Protein AF-A0A9N9F1W6-F1 (afdb_monomer)

Mean predicted aligned error: 9.29 Å

Nearest PDB structures (foldseek):
  4f4u-assembly1_A  TM=9.032E-01  e=6.416E-27  Homo sapiens
  2h4j-assembly1_A  TM=7.969E-01  e=5.046E-14  Thermotoga maritima
  2h4f-assembly1_A  TM=8.082E-01  e=1.859E-13  Thermotoga maritima
  2h2f-assembly1_A  TM=8.146E-01  e=2.652E-13  Thermotoga maritima
  8ak5-assembly2_B  TM=6.741E-01  e=8.399E-10  Homo sapiens

Foldseek 3Di:
DPWPWDPLVVLVVLVVVWQEEEEEAFLLQQDDDPPDPDPDDPQLVSSAQGAWFDFDDDPPDDFGATADDPDDPDDDPDPPDRQDPLNDGPQVLLDPVNCVVAVLVSLLVLLLVLVVLLVDARFLLLLLQLLLQVVQVVVCVVDDPPDRGHYYAYEYSGQSCNNVSHDRYQNQFHHSQWKAFPPPRDIDGHSDVRSFPQSPPSSVDSDRDRDDQQRADADPPPRGHIDGSGRGGVHGGDPVSVVSVCVSLLRAQEYEYAAYLLRIPPSVCSQVSSCVNPVNRAYEYHYQDPRDPPDPVSPPGHPTYIHRRSSPRSCSSSVNVVSSVD

Sequence (326 aa):
MAAAISDKNAFQRALRSARHIVVLAGAGLSAALPDSHQLYPLPSPFLYLTFFVMAHFSNASPKLYVSSPPYYSRRVGGAGEGGLWRTHDAMSLATPRAFRANPSRVWQFYHYRRELVLTREPNRAHKALVAFEQKILSQANSQSSDTPAQTFALITQNIDGLSAGVQNLIEMHGMLFKNRCTICGDVRENRDSPIVPALAGTENEEAEREIALEDLPKCGECGGLLRPHVVWFEESLETSVLARIQQELLRCDLLMIVGTSGLVYPAAGFRHAVKMRNPQTVVANFNIVPMERVDESLETGIDFEFIGPCGQTLPEALDVEEEVNR

pLDDT: mean 79.31, std 23.18, range [22.31, 98.69]

Structure (mmCIF, N/CA/C/O backbone):
data_AF-A0A9N9F1W6-F1
#
_entry.id   AF-A0A9N9F1W6-F1
#
loop_
_atom_site.group_PDB
_atom_site.id
_atom_site.type_symbol
_atom_site.label_atom_id
_atom_site.label_alt_id
_atom_site.label_comp_id
_atom_site.label_asym_id
_atom_site.label_entity_id
_atom_site.label_seq_id
_atom_site.pdbx_PDB_ins_code
_atom_site.Cartn_x
_atom_site.Cartn_y
_atom_site.Cartn_z
_atom_site.occupancy
_atom_site.B_iso_or_equiv
_atom_site.auth_seq_id
_atom_site.auth_comp_id
_atom_site.auth_asym_id
_atom_site.auth_atom_id
_atom_site.pdbx_PDB_model_num
ATOM 1 N N . MET A 1 1 ? 15.217 1.850 23.420 1.00 36.47 1 MET A N 1
ATOM 2 C CA . MET A 1 1 ? 14.238 2.634 24.204 1.00 36.47 1 MET A CA 1
ATOM 3 C C . MET A 1 1 ? 13.003 1.770 24.366 1.00 36.47 1 MET A C 1
ATOM 5 O O . MET A 1 1 ? 12.597 1.183 23.373 1.00 36.47 1 MET A O 1
ATOM 9 N N . ALA A 1 2 ? 12.462 1.631 25.578 1.00 39.81 2 ALA A N 1
ATOM 10 C CA . ALA A 1 2 ? 11.160 0.988 25.762 1.00 39.81 2 ALA A CA 1
ATOM 11 C C . ALA A 1 2 ? 10.095 1.806 25.013 1.00 39.81 2 ALA A C 1
ATOM 13 O O . ALA A 1 2 ? 10.154 3.037 25.043 1.00 39.81 2 ALA A O 1
ATOM 14 N N . ALA A 1 3 ? 9.187 1.135 24.304 1.00 48.44 3 ALA A N 1
ATOM 15 C CA . ALA A 1 3 ? 8.114 1.786 23.564 1.00 48.44 3 ALA A CA 1
ATOM 16 C C . ALA A 1 3 ? 7.265 2.638 24.520 1.00 48.44 3 ALA A C 1
ATOM 18 O O . ALA A 1 3 ? 6.801 2.142 25.547 1.00 48.44 3 ALA A O 1
ATOM 19 N N . ALA A 1 4 ? 7.076 3.922 24.211 1.00 57.38 4 ALA A N 1
ATOM 20 C CA . ALA A 1 4 ? 6.109 4.735 24.936 1.00 57.38 4 ALA A CA 1
ATOM 21 C C . ALA A 1 4 ? 4.726 4.377 24.387 1.00 57.38 4 ALA A C 1
ATOM 23 O O . ALA A 1 4 ? 4.368 4.748 23.269 1.00 57.38 4 ALA A O 1
ATOM 24 N N . ILE A 1 5 ? 3.987 3.584 25.154 1.00 61.84 5 ILE A N 1
ATOM 25 C CA . ILE A 1 5 ? 2.650 3.119 24.807 1.00 61.84 5 ILE A CA 1
ATOM 26 C C . ILE A 1 5 ? 1.653 4.009 25.551 1.00 61.84 5 ILE A C 1
ATOM 28 O O . ILE A 1 5 ? 1.693 4.096 26.778 1.00 61.84 5 ILE A O 1
ATOM 32 N N . SER A 1 6 ? 0.762 4.681 24.815 1.00 76.81 6 SER A N 1
ATOM 33 C CA . SER A 1 6 ? -0.451 5.272 25.402 1.00 76.81 6 SER A CA 1
ATOM 34 C C . SER A 1 6 ? -1.235 4.225 26.205 1.00 76.81 6 SER A C 1
ATOM 36 O O . SER A 1 6 ? -1.040 3.034 25.995 1.00 76.81 6 SER A O 1
ATOM 38 N N . ASP A 1 7 ? -2.136 4.628 27.112 1.00 88.75 7 ASP A N 1
ATOM 39 C CA . ASP A 1 7 ? -2.902 3.683 27.949 1.00 88.75 7 ASP A CA 1
ATOM 40 C C . ASP A 1 7 ? -3.577 2.583 27.099 1.00 88.75 7 ASP A C 1
ATOM 42 O O . ASP A 1 7 ? -4.635 2.785 26.492 1.00 88.75 7 ASP A O 1
ATOM 46 N N . LYS A 1 8 ? -2.956 1.393 27.083 1.00 89.75 8 LYS A N 1
ATOM 47 C CA . LYS A 1 8 ? -3.403 0.219 26.325 1.00 89.75 8 LYS A CA 1
ATOM 48 C C . LYS A 1 8 ? -4.826 -0.166 26.708 1.00 89.75 8 LYS A C 1
ATOM 50 O O . LYS A 1 8 ? -5.624 -0.506 25.838 1.00 89.75 8 LYS A O 1
ATOM 55 N N . ASN A 1 9 ? -5.176 -0.079 27.990 1.00 92.38 9 ASN A N 1
ATOM 56 C CA . ASN A 1 9 ? -6.507 -0.449 28.458 1.00 92.38 9 ASN A CA 1
ATOM 57 C C . ASN A 1 9 ? -7.560 0.538 27.946 1.00 92.38 9 ASN A C 1
ATOM 59 O O . ASN A 1 9 ? -8.660 0.124 27.572 1.00 92.38 9 ASN A O 1
ATOM 63 N N . ALA A 1 10 ? -7.240 1.835 27.908 1.00 95.06 10 ALA A N 1
ATOM 64 C CA . ALA A 1 10 ? -8.105 2.843 27.300 1.00 95.06 10 ALA A CA 1
ATOM 65 C C . ALA A 1 10 ? -8.261 2.632 25.790 1.00 95.06 10 ALA A C 1
ATOM 67 O O . ALA A 1 10 ? -9.393 2.632 25.302 1.00 95.06 10 ALA A O 1
ATOM 68 N N . PHE A 1 11 ? -7.168 2.361 25.073 1.00 95.94 11 PHE A N 1
ATOM 69 C CA . PHE A 1 11 ? -7.225 2.061 23.644 1.00 95.94 11 PHE A CA 1
ATOM 70 C C . PHE A 1 11 ? -8.073 0.819 23.353 1.00 95.94 11 PHE A C 1
ATOM 72 O O . PHE A 1 11 ? -8.961 0.862 22.509 1.00 95.94 11 PHE A O 1
ATOM 79 N N . GLN A 1 12 ? -7.898 -0.267 24.107 1.00 94.81 12 GLN A N 1
ATOM 80 C CA . GLN A 1 12 ? -8.706 -1.476 23.945 1.00 94.81 12 GLN A CA 1
ATOM 81 C C . GLN A 1 12 ? -10.201 -1.246 24.226 1.00 94.81 12 GLN A C 1
ATOM 83 O O . GLN A 1 12 ? -11.052 -1.871 23.593 1.00 94.81 12 GLN A O 1
ATOM 88 N N . ARG A 1 13 ? -10.557 -0.351 25.162 1.00 95.06 13 ARG A N 1
ATOM 89 C CA . ARG A 1 13 ? -11.960 0.056 25.371 1.00 95.06 13 ARG A CA 1
ATOM 90 C C . ARG A 1 13 ? -12.513 0.814 24.164 1.00 95.06 13 ARG A C 1
ATOM 92 O O . ARG A 1 13 ? -13.650 0.550 23.772 1.00 95.06 13 ARG A O 1
ATOM 99 N N . ALA A 1 14 ? -11.720 1.701 23.565 1.00 95.56 14 ALA A N 1
ATOM 100 C CA . ALA A 1 14 ? -12.094 2.391 22.332 1.00 95.56 14 ALA A CA 1
ATOM 101 C C . ALA A 1 14 ? -12.258 1.398 21.169 1.00 95.56 14 ALA A C 1
ATOM 103 O O . ALA A 1 14 ? -13.274 1.425 20.478 1.00 95.56 14 ALA A O 1
ATOM 104 N N . LEU A 1 15 ? -11.323 0.455 21.027 1.00 94.81 15 LEU A N 1
ATOM 105 C CA . LEU A 1 15 ? -11.334 -0.588 20.001 1.00 94.81 15 LEU A CA 1
ATOM 106 C C . LEU A 1 15 ? -12.583 -1.475 20.078 1.00 94.81 15 LEU A C 1
ATOM 108 O O . LEU A 1 15 ? -13.216 -1.731 19.060 1.00 94.81 15 LEU A O 1
ATOM 112 N N . ARG A 1 16 ? -12.991 -1.890 21.285 1.00 92.12 16 ARG A N 1
ATOM 113 C CA . ARG A 1 16 ? -14.232 -2.660 21.505 1.00 92.12 16 ARG A CA 1
ATOM 114 C C . ARG A 1 16 ? -15.511 -1.855 21.253 1.00 92.12 16 ARG A C 1
ATOM 116 O O . ARG A 1 16 ? -16.551 -2.446 20.993 1.00 92.12 16 ARG A O 1
ATOM 123 N N . SER A 1 17 ? -15.449 -0.530 21.368 1.00 93.00 17 SER A N 1
ATOM 124 C CA . SER A 1 17 ? -16.611 0.351 21.169 1.00 93.00 17 SER A CA 1
ATOM 125 C C . SER A 1 17 ? -16.799 0.774 19.708 1.00 93.00 17 SER A C 1
ATOM 127 O O . SER A 1 17 ? -17.906 1.134 19.315 1.00 93.00 17 SER A O 1
ATOM 129 N N . ALA A 1 18 ? -15.734 0.756 18.903 1.00 94.94 18 ALA A N 1
ATOM 130 C CA . ALA A 1 18 ? -15.775 1.147 17.498 1.00 94.94 18 ALA A CA 1
ATOM 131 C C . ALA A 1 18 ? -16.594 0.146 16.669 1.00 94.94 18 ALA A C 1
ATOM 133 O O . ALA A 1 18 ? -16.395 -1.057 16.801 1.00 94.94 18 ALA A O 1
ATOM 134 N N . ARG A 1 19 ? -17.496 0.603 15.789 1.00 94.19 19 ARG A N 1
ATOM 135 C CA . ARG A 1 19 ? -18.242 -0.301 14.889 1.00 94.19 19 ARG A CA 1
ATOM 136 C C . ARG A 1 19 ? -17.530 -0.498 13.560 1.00 94.19 19 ARG A C 1
ATOM 138 O O . ARG A 1 19 ? -17.607 -1.577 12.977 1.00 94.19 19 ARG A O 1
ATOM 145 N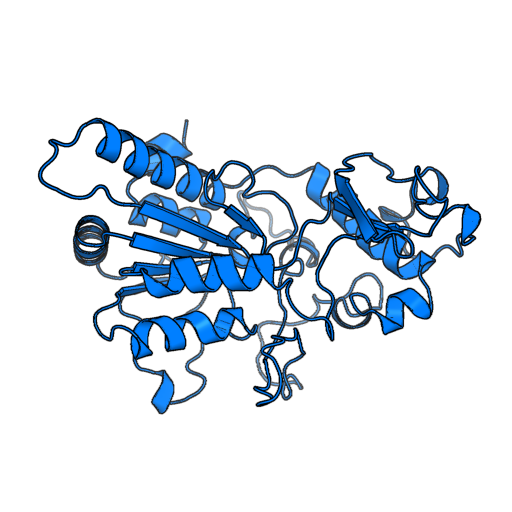 N . HIS A 1 20 ? -16.819 0.521 13.090 1.00 97.00 20 HIS A N 1
ATOM 146 C CA . HIS A 1 20 ? -15.976 0.411 11.908 1.00 97.00 20 HIS A CA 1
ATOM 147 C C . HIS A 1 20 ? -14.567 0.935 12.174 1.00 97.00 20 HIS A C 1
ATOM 149 O O . HIS A 1 20 ? -14.375 2.107 12.519 1.00 97.00 20 HIS A O 1
ATOM 155 N N . ILE A 1 21 ? -13.591 0.048 11.995 1.00 98.19 21 ILE A N 1
ATOM 156 C CA . ILE A 1 21 ? -12.172 0.307 12.208 1.00 98.19 21 ILE A CA 1
ATOM 157 C C . ILE A 1 21 ? -11.488 0.408 10.846 1.00 98.19 21 ILE A C 1
ATOM 159 O O . ILE A 1 21 ? -11.562 -0.516 10.037 1.00 98.19 21 ILE A O 1
ATOM 163 N N . VAL A 1 22 ? -10.790 1.516 10.613 1.00 98.50 22 VAL A N 1
ATOM 164 C CA . VAL A 1 22 ? -9.977 1.728 9.413 1.00 98.50 22 VAL A CA 1
ATOM 165 C C . VAL A 1 22 ? -8.515 1.791 9.813 1.00 98.50 22 VAL A C 1
ATOM 167 O O . VAL A 1 22 ? -8.142 2.535 10.717 1.00 98.50 22 VAL A O 1
ATOM 170 N N . VAL A 1 23 ? -7.667 1.053 9.108 1.00 98.38 23 VAL A N 1
ATOM 171 C CA . VAL A 1 23 ? -6.214 1.152 9.228 1.00 98.38 23 VAL A CA 1
ATOM 172 C C . VAL A 1 23 ? -5.673 1.843 7.986 1.00 98.38 23 VAL A C 1
ATOM 174 O O . VAL A 1 23 ? -5.883 1.371 6.875 1.00 98.38 23 VAL A O 1
ATOM 177 N N . LEU A 1 24 ? -4.958 2.950 8.165 1.00 96.50 24 LEU A N 1
ATOM 178 C CA . LEU A 1 24 ? -4.129 3.571 7.141 1.00 96.50 24 LEU A CA 1
ATOM 179 C C . LEU A 1 24 ? -2.674 3.152 7.363 1.00 96.50 24 LEU A C 1
ATOM 181 O O . LEU A 1 24 ? -2.043 3.605 8.318 1.00 96.50 24 LEU A O 1
ATOM 185 N N . ALA A 1 25 ? -2.131 2.334 6.468 1.00 93.75 25 ALA A N 1
ATOM 186 C CA . ALA A 1 25 ? -0.754 1.857 6.547 1.00 93.75 25 ALA A CA 1
ATOM 187 C C . ALA A 1 25 ? 0.178 2.548 5.542 1.00 93.75 25 ALA A C 1
ATOM 189 O O . ALA A 1 25 ? -0.232 2.902 4.432 1.00 93.75 25 ALA A O 1
ATOM 190 N N . GLY A 1 26 ? 1.438 2.727 5.943 1.00 88.06 26 GLY A N 1
ATOM 191 C CA . GLY A 1 26 ? 2.529 3.201 5.092 1.00 88.06 26 GLY A CA 1
ATOM 192 C C . GLY A 1 26 ? 3.808 2.371 5.230 1.00 88.06 26 GLY A C 1
ATOM 193 O O . GLY A 1 26 ? 3.805 1.256 5.756 1.00 88.06 26 GLY A O 1
ATOM 194 N N . ALA A 1 27 ? 4.921 2.945 4.770 1.00 80.56 27 ALA A N 1
ATOM 195 C CA . ALA A 1 27 ? 6.242 2.314 4.701 1.00 80.56 27 ALA A CA 1
ATOM 196 C C . ALA A 1 27 ? 6.694 1.591 5.971 1.00 80.56 27 ALA A C 1
ATOM 198 O O . ALA A 1 27 ? 7.241 0.493 5.917 1.00 80.56 27 ALA A O 1
ATOM 199 N N . GLY A 1 28 ? 6.463 2.218 7.120 1.00 84.44 28 GLY A N 1
ATOM 200 C CA . GLY A 1 28 ? 6.854 1.721 8.429 1.00 84.44 28 GLY A CA 1
ATOM 201 C C . GLY A 1 28 ? 6.121 0.447 8.845 1.00 84.44 28 GLY A C 1
ATOM 202 O O . GLY A 1 28 ? 6.629 -0.255 9.713 1.00 84.44 28 GLY A O 1
ATOM 203 N N . LEU A 1 29 ? 4.989 0.097 8.211 1.00 88.94 29 LEU A N 1
ATOM 204 C CA . LEU A 1 29 ? 4.379 -1.227 8.378 1.00 88.94 29 LEU A CA 1
ATOM 205 C C . LEU A 1 29 ? 5.311 -2.323 7.839 1.00 88.94 29 LEU A C 1
ATOM 207 O O . LEU A 1 29 ? 5.469 -3.367 8.471 1.00 88.94 29 LEU A O 1
ATOM 211 N N . SER A 1 30 ? 5.960 -2.065 6.700 1.00 85.00 30 SER A N 1
ATOM 212 C CA . SER A 1 30 ? 6.884 -2.991 6.033 1.00 85.00 30 SER A CA 1
ATOM 213 C C . SER A 1 30 ? 8.324 -2.895 6.534 1.00 85.00 30 SER A C 1
ATOM 215 O O . SER A 1 30 ? 9.147 -3.741 6.184 1.00 85.00 30 SER A O 1
ATOM 217 N N . ALA A 1 31 ? 8.640 -1.925 7.394 1.00 75.44 31 ALA A N 1
ATOM 218 C CA . ALA A 1 31 ? 9.944 -1.847 8.037 1.00 75.44 31 ALA A CA 1
ATOM 219 C C . ALA A 1 31 ? 10.128 -3.022 9.015 1.00 75.44 31 ALA A C 1
ATOM 221 O O . ALA A 1 31 ? 9.337 -3.222 9.938 1.00 75.44 31 ALA A O 1
ATOM 222 N N . ALA A 1 32 ? 11.175 -3.822 8.807 1.00 57.88 32 ALA A N 1
ATOM 223 C CA . ALA A 1 32 ? 11.552 -4.875 9.741 1.00 57.88 32 ALA A CA 1
ATOM 224 C C . ALA A 1 32 ? 12.253 -4.287 10.974 1.00 57.88 32 ALA A C 1
ATOM 226 O O . ALA A 1 32 ? 12.986 -3.300 10.886 1.00 57.88 32 ALA A O 1
ATOM 227 N N . LEU A 1 33 ? 12.061 -4.940 12.119 1.00 47.41 33 LEU A N 1
ATOM 228 C CA . LEU A 1 33 ? 12.968 -4.805 13.251 1.00 47.41 33 LEU A CA 1
ATOM 229 C C . LEU A 1 33 ? 14.309 -5.468 12.908 1.00 47.41 33 LEU A C 1
ATOM 231 O O . LEU A 1 33 ? 14.299 -6.553 12.324 1.00 47.41 33 LEU A O 1
ATOM 235 N N . PRO A 1 34 ? 15.457 -4.867 13.261 1.00 40.25 34 PRO A N 1
ATOM 236 C CA . PRO A 1 34 ? 16.732 -5.567 13.222 1.00 40.25 34 PRO A CA 1
ATOM 237 C C . PRO A 1 34 ? 16.768 -6.617 14.343 1.00 40.25 34 PRO A C 1
ATOM 239 O O . PRO A 1 34 ? 17.250 -6.355 15.442 1.00 40.25 34 PRO A O 1
ATOM 242 N N . ASP A 1 35 ? 16.241 -7.811 14.083 1.00 32.41 35 ASP A N 1
ATOM 243 C CA . ASP A 1 35 ? 16.414 -8.963 14.969 1.00 32.41 35 ASP A CA 1
ATOM 244 C C . ASP A 1 35 ? 17.787 -9.603 14.705 1.00 32.41 35 ASP A C 1
ATOM 246 O O . ASP A 1 35 ? 17.936 -10.469 13.846 1.00 32.41 35 ASP A O 1
ATOM 250 N N . SER A 1 36 ? 18.816 -9.106 15.399 1.00 29.31 36 SER A N 1
ATOM 251 C CA . SER A 1 36 ? 20.073 -9.776 15.800 1.00 29.31 36 SER A CA 1
ATOM 252 C C . SER A 1 36 ? 21.168 -8.734 16.058 1.00 29.31 36 SER A C 1
ATOM 254 O O . SER A 1 36 ? 21.181 -7.652 15.480 1.00 29.31 36 SER A O 1
ATOM 256 N N . HIS A 1 37 ? 22.096 -9.051 16.960 1.00 27.05 37 HIS A N 1
ATOM 257 C CA . HIS A 1 37 ? 23.217 -8.224 17.427 1.00 27.05 37 HIS A CA 1
ATOM 258 C C . HIS A 1 37 ? 24.287 -7.874 16.361 1.00 27.05 37 HIS A C 1
ATOM 260 O O . HIS A 1 37 ? 25.481 -7.845 16.652 1.00 27.05 37 HIS A O 1
ATOM 266 N N . GLN A 1 38 ? 23.895 -7.555 15.131 1.00 22.86 38 GLN A N 1
ATOM 267 C CA . GLN A 1 38 ? 24.769 -6.964 14.127 1.00 22.86 38 GLN A CA 1
ATOM 268 C C . GLN A 1 38 ? 24.126 -5.682 13.600 1.00 22.86 38 GLN A C 1
ATOM 270 O O . GLN A 1 38 ? 23.077 -5.706 12.963 1.00 22.86 38 GLN A O 1
ATOM 275 N N . LEU A 1 39 ? 24.780 -4.548 13.872 1.00 23.73 39 LEU A N 1
ATOM 276 C CA . LEU A 1 39 ? 24.538 -3.272 13.201 1.00 23.73 39 LEU A CA 1
ATOM 277 C C . LEU A 1 39 ? 24.905 -3.422 11.717 1.00 23.73 39 LEU A C 1
ATOM 279 O O . LEU A 1 39 ? 25.964 -2.984 11.280 1.00 23.73 39 LEU A O 1
ATOM 283 N N . TYR A 1 40 ? 24.036 -4.061 10.944 1.00 22.31 40 TYR A N 1
ATOM 284 C CA . TYR A 1 40 ? 23.974 -3.848 9.510 1.00 22.31 40 TYR A CA 1
ATOM 285 C C . TYR A 1 40 ? 22.907 -2.781 9.281 1.00 22.31 40 TYR A C 1
ATOM 287 O O . TYR A 1 40 ? 21.760 -2.991 9.688 1.00 22.31 40 TYR A O 1
ATOM 295 N N . PRO A 1 41 ? 23.233 -1.627 8.668 1.00 25.50 41 PRO A N 1
ATOM 296 C CA . PRO A 1 41 ? 22.184 -0.769 8.154 1.00 25.50 41 PRO A CA 1
ATOM 297 C C . PRO A 1 41 ? 21.400 -1.637 7.172 1.00 25.50 41 PRO A C 1
ATOM 299 O O . PRO A 1 41 ? 21.963 -2.126 6.191 1.00 25.50 41 PRO A O 1
ATOM 302 N N . LEU A 1 42 ? 20.122 -1.898 7.462 1.00 28.98 42 LEU A N 1
ATOM 303 C CA . LEU A 1 42 ? 19.216 -2.410 6.439 1.00 28.98 42 LEU A CA 1
ATOM 304 C C . LEU A 1 42 ? 19.449 -1.533 5.208 1.00 28.98 42 LEU A C 1
ATOM 306 O O . LEU A 1 42 ? 19.446 -0.306 5.368 1.00 28.98 42 LEU A O 1
ATOM 310 N N . PRO A 1 43 ? 19.715 -2.099 4.016 1.00 31.59 43 PRO A N 1
ATOM 311 C CA . PRO A 1 43 ? 19.854 -1.269 2.847 1.00 31.59 43 PRO A CA 1
ATOM 312 C C . PRO A 1 43 ? 18.576 -0.446 2.756 1.00 31.59 43 PRO A C 1
ATOM 314 O O . PRO A 1 43 ? 17.457 -0.959 2.674 1.00 31.59 43 PRO A O 1
ATOM 317 N N . SER A 1 44 ? 18.809 0.856 2.816 1.00 36.69 44 SER A N 1
ATOM 318 C CA . SER A 1 44 ? 17.898 1.954 2.585 1.00 36.69 44 SER A CA 1
ATOM 319 C C . SER A 1 44 ? 16.627 1.653 1.761 1.00 36.69 44 SER A C 1
ATOM 321 O O . SER A 1 44 ? 15.553 2.020 2.230 1.00 36.69 44 SER A O 1
ATOM 323 N N . PRO A 1 45 ? 16.656 0.944 0.608 1.00 33.50 45 PRO A N 1
ATOM 324 C CA . PRO A 1 45 ? 15.503 0.646 -0.260 1.00 33.50 45 PRO A CA 1
ATOM 325 C C . PRO A 1 45 ? 14.173 0.211 0.383 1.00 33.50 45 PRO A C 1
ATOM 327 O O . PRO A 1 45 ? 13.131 0.426 -0.235 1.00 33.50 45 PRO A O 1
ATOM 330 N N . PHE A 1 46 ? 14.156 -0.372 1.586 1.00 35.94 46 PHE A N 1
ATOM 331 C CA . PHE A 1 46 ? 12.923 -0.891 2.200 1.00 35.94 46 PHE A CA 1
ATOM 332 C C . PHE A 1 46 ? 11.972 0.172 2.768 1.00 35.94 46 PHE A C 1
ATOM 334 O O . PHE A 1 46 ? 10.756 -0.006 2.730 1.00 35.94 46 PHE A O 1
ATOM 341 N N . LEU A 1 47 ? 12.500 1.300 3.250 1.00 34.66 47 LEU A N 1
ATOM 342 C CA . LEU A 1 47 ? 11.681 2.418 3.738 1.00 34.66 47 LEU A CA 1
ATOM 343 C C . LEU A 1 47 ? 11.018 3.201 2.593 1.00 34.66 47 LEU A C 1
ATOM 345 O O . LEU A 1 47 ? 10.057 3.923 2.822 1.00 34.66 47 LEU A O 1
ATOM 349 N N . TYR A 1 48 ? 11.488 3.054 1.352 1.00 48.25 48 TYR A N 1
ATOM 350 C CA . TYR A 1 48 ? 11.105 3.930 0.236 1.00 48.25 48 TYR A CA 1
ATOM 351 C C . TYR A 1 48 ? 10.096 3.313 -0.720 1.00 48.25 48 TYR A C 1
ATOM 353 O O . TYR A 1 48 ? 9.878 3.825 -1.820 1.00 48.25 48 TYR A O 1
ATOM 361 N N . LEU A 1 49 ? 9.419 2.242 -0.307 1.00 38.22 49 LEU A N 1
ATOM 362 C CA . LEU A 1 49 ? 8.383 1.659 -1.141 1.00 38.22 49 LEU A CA 1
ATOM 363 C C . LEU A 1 49 ? 7.137 2.573 -1.292 1.00 38.22 49 LEU A C 1
ATOM 365 O O . LEU A 1 49 ? 6.253 2.225 -2.074 1.00 38.22 49 LEU A O 1
ATOM 369 N N . THR A 1 50 ? 7.064 3.715 -0.579 1.00 40.78 50 THR A N 1
ATOM 370 C CA . THR A 1 50 ? 5.804 4.111 0.089 1.00 40.78 50 THR A CA 1
ATOM 371 C C . THR A 1 50 ? 5.618 5.583 0.537 1.00 40.78 50 THR A C 1
ATOM 373 O O . THR A 1 50 ? 4.691 5.851 1.298 1.00 40.78 50 THR A O 1
ATOM 376 N N . PHE A 1 51 ? 6.416 6.568 0.097 1.00 32.72 51 PHE A N 1
ATOM 377 C CA . PHE A 1 51 ? 6.350 7.959 0.624 1.00 32.72 51 PHE A CA 1
ATOM 378 C C . PHE A 1 51 ? 5.853 9.047 -0.368 1.00 32.72 51 PHE A C 1
ATOM 380 O O . PHE A 1 51 ? 6.713 9.735 -0.898 1.00 32.72 51 PHE A O 1
ATOM 387 N N . PHE A 1 52 ? 4.551 9.322 -0.611 1.00 38.25 52 PHE A N 1
ATOM 388 C CA . PHE A 1 52 ? 4.130 10.279 -1.691 1.00 38.25 52 PHE A CA 1
ATOM 389 C C . PHE A 1 52 ? 3.034 11.384 -1.412 1.00 38.25 52 PHE A C 1
ATOM 391 O O . PHE A 1 52 ? 1.910 11.108 -1.071 1.00 38.25 52 PHE A O 1
ATOM 398 N N . VAL A 1 53 ? 3.309 12.681 -1.620 1.00 39.09 53 VAL A N 1
ATOM 399 C CA . VAL A 1 53 ? 2.785 13.952 -1.000 1.00 39.09 53 VAL A CA 1
ATOM 400 C C . VAL A 1 53 ? 1.510 14.667 -1.562 1.00 39.09 53 VAL A C 1
ATOM 402 O O . VAL A 1 53 ? 0.958 14.267 -2.572 1.00 39.09 53 VAL A O 1
ATOM 405 N N . MET A 1 54 ? 0.997 15.670 -0.801 1.00 26.95 54 MET A N 1
ATOM 406 C CA . MET A 1 54 ? -0.023 16.759 -0.981 1.00 26.95 54 MET A CA 1
ATOM 407 C C . MET A 1 54 ? -0.955 16.799 -2.222 1.00 26.95 54 MET A C 1
ATOM 409 O O . MET A 1 54 ? -0.526 16.711 -3.360 1.00 26.95 54 MET A O 1
ATOM 413 N N . ALA A 1 55 ? -2.254 17.043 -2.008 1.00 27.53 55 ALA A N 1
ATOM 414 C CA . ALA A 1 55 ? -3.252 17.240 -3.066 1.00 27.53 55 ALA A CA 1
ATOM 415 C C . ALA A 1 55 ? -3.694 18.711 -3.131 1.00 27.53 55 ALA A C 1
ATOM 417 O O . ALA A 1 55 ? -3.770 19.395 -2.111 1.00 27.53 55 ALA A O 1
ATOM 418 N N . HIS A 1 56 ? -4.026 19.199 -4.327 1.00 25.75 56 HIS A N 1
ATOM 419 C CA . HIS A 1 56 ? -4.778 20.442 -4.510 1.00 25.75 56 HIS A CA 1
ATOM 420 C C . HIS A 1 56 ? -6.210 20.108 -4.923 1.00 25.75 56 HIS A C 1
ATOM 422 O O . HIS A 1 56 ? -6.433 19.325 -5.846 1.00 25.75 56 HIS A O 1
ATOM 428 N N . PHE A 1 57 ? -7.182 20.711 -4.239 1.00 25.59 57 PHE A N 1
ATOM 429 C CA . PHE A 1 57 ? -8.584 20.660 -4.637 1.00 25.59 57 PHE A CA 1
ATOM 430 C C . PHE A 1 57 ? -8.790 21.571 -5.852 1.00 25.59 57 PHE A C 1
ATOM 432 O O . PHE A 1 57 ? -8.641 22.786 -5.751 1.00 25.59 57 PHE A O 1
ATOM 439 N N . SER A 1 58 ? -9.146 20.992 -7.000 1.00 27.34 58 SER A N 1
ATOM 440 C CA . SER A 1 58 ? -9.713 21.744 -8.122 1.00 27.34 58 SER A CA 1
ATOM 441 C C . SER A 1 58 ? -11.221 21.509 -8.157 1.00 27.34 58 SER A C 1
ATOM 443 O O . SER A 1 58 ? -11.672 20.366 -8.200 1.00 27.34 58 SER A O 1
ATOM 445 N N . ASN A 1 59 ? -12.004 22.592 -8.151 1.00 28.25 59 ASN A N 1
ATOM 446 C CA . ASN A 1 59 ? -13.476 22.593 -8.115 1.00 28.25 59 ASN A CA 1
ATOM 447 C C . ASN A 1 59 ? -14.154 22.075 -9.402 1.00 28.25 59 ASN A C 1
ATOM 449 O O . ASN A 1 59 ? -15.361 22.226 -9.571 1.00 28.25 59 ASN A O 1
ATOM 453 N N . ALA A 1 60 ? -13.411 21.441 -10.309 1.00 31.09 60 ALA A N 1
ATOM 454 C CA . ALA A 1 60 ? -13.939 20.837 -11.523 1.00 31.09 60 ALA A CA 1
ATOM 455 C C . ALA A 1 60 ? -13.446 19.383 -11.637 1.00 31.09 60 ALA A C 1
ATOM 457 O O . ALA A 1 60 ? -12.406 19.111 -12.230 1.00 31.09 60 ALA A O 1
ATOM 458 N N . SER A 1 61 ? -14.247 18.446 -11.113 1.00 33.28 61 SER A N 1
ATOM 459 C CA . SER A 1 61 ? -14.016 16.983 -11.053 1.00 33.28 61 SER A CA 1
ATOM 460 C C . SER A 1 61 ? -13.012 16.534 -9.970 1.00 33.28 61 SER A C 1
ATOM 462 O O . SER A 1 61 ? -11.864 16.973 -9.992 1.00 33.28 61 SER A O 1
ATOM 464 N N . PRO A 1 62 ? -13.374 15.622 -9.038 1.00 36.25 62 PRO A N 1
ATOM 465 C CA . PRO A 1 62 ? -12.501 15.238 -7.930 1.00 36.25 62 PRO A CA 1
ATOM 466 C C . PRO A 1 62 ? -11.427 14.249 -8.405 1.00 36.25 62 PRO A C 1
ATOM 468 O O . PRO A 1 62 ? -11.546 13.038 -8.229 1.00 36.25 62 PRO A O 1
ATOM 471 N N . LYS A 1 63 ? -10.365 14.754 -9.035 1.00 40.62 63 LYS A N 1
ATOM 472 C CA . LYS A 1 63 ? -9.127 13.993 -9.238 1.00 40.62 63 LYS A CA 1
ATOM 473 C C . LYS A 1 63 ? -8.174 14.311 -8.089 1.00 40.62 63 LYS A C 1
ATOM 475 O O . LYS A 1 63 ? -7.754 15.452 -7.932 1.00 40.62 63 LYS A O 1
ATOM 480 N N . LEU A 1 64 ? -7.861 13.303 -7.275 1.00 43.56 64 LEU A N 1
ATOM 481 C CA . LEU A 1 64 ? -6.863 13.398 -6.206 1.00 43.56 64 LEU A CA 1
ATOM 482 C C . LEU A 1 64 ? -5.523 12.925 -6.758 1.00 43.56 64 LEU A C 1
ATOM 484 O O . LEU A 1 64 ? -5.352 11.735 -7.020 1.00 43.56 64 LEU A O 1
ATOM 488 N N . TYR A 1 65 ? -4.623 13.878 -6.973 1.00 41.72 65 TYR A N 1
ATOM 489 C CA . TYR A 1 65 ? -3.284 13.658 -7.510 1.00 41.72 65 TYR A CA 1
ATOM 490 C C . TYR A 1 65 ? -2.271 13.359 -6.407 1.00 41.72 65 TYR A C 1
ATOM 492 O O . TYR A 1 65 ? -2.389 13.885 -5.300 1.00 41.72 65 TYR A O 1
ATOM 500 N N . VAL A 1 66 ? -1.261 12.561 -6.749 1.00 45.00 66 VAL A N 1
ATOM 501 C CA . VAL A 1 66 ? -0.073 12.305 -5.925 1.00 45.00 66 VAL A CA 1
ATOM 502 C C . VAL A 1 66 ? 1.011 13.346 -6.260 1.00 45.00 66 VAL A C 1
ATOM 504 O O . VAL A 1 66 ? 1.351 13.509 -7.431 1.00 45.00 66 VAL A O 1
ATOM 507 N N . SER A 1 67 ? 1.575 14.061 -5.278 1.00 38.81 67 SER A N 1
ATOM 508 C CA . SER A 1 67 ? 2.599 15.115 -5.480 1.00 38.81 67 SER A CA 1
ATOM 509 C C . SER A 1 67 ? 3.824 14.993 -4.546 1.00 38.81 67 SER A C 1
ATOM 511 O O . SER A 1 67 ? 3.996 13.972 -3.892 1.00 38.81 67 SER A O 1
ATOM 513 N N . SER A 1 68 ? 4.725 15.989 -4.514 1.00 37.38 68 SER A N 1
ATOM 514 C CA . SER A 1 68 ? 5.954 16.075 -3.685 1.00 37.38 68 SER A CA 1
ATOM 515 C C . SER A 1 68 ? 5.882 17.227 -2.653 1.00 37.38 68 SER A C 1
ATOM 517 O O . SER A 1 68 ? 5.196 18.213 -2.924 1.00 37.38 68 SER A O 1
ATOM 519 N N . PRO A 1 69 ? 6.591 17.191 -1.499 1.00 34.84 69 PRO A N 1
ATOM 520 C CA . PRO A 1 69 ? 6.533 18.274 -0.509 1.00 34.84 69 PRO A CA 1
ATOM 521 C C . PRO A 1 69 ? 7.348 19.500 -0.950 1.00 34.84 69 PRO A C 1
ATOM 523 O O . PRO A 1 69 ? 8.444 19.329 -1.481 1.00 34.84 69 PRO A O 1
ATOM 526 N N . PRO A 1 70 ? 6.873 20.736 -0.689 1.00 30.92 70 PRO A N 1
ATOM 527 C CA . PRO A 1 70 ? 7.553 21.959 -1.126 1.00 30.92 70 PRO A CA 1
ATOM 528 C C . PRO A 1 70 ? 8.790 22.352 -0.295 1.00 30.92 70 PRO A C 1
ATOM 530 O O . PRO A 1 70 ? 9.568 23.190 -0.740 1.00 30.92 70 PRO A O 1
ATOM 533 N N . TYR A 1 71 ? 9.022 21.754 0.880 1.00 30.95 71 TYR A N 1
ATOM 534 C CA . TYR A 1 71 ? 10.144 22.111 1.759 1.00 30.95 71 TYR A CA 1
ATOM 535 C C . TYR A 1 71 ? 10.811 20.872 2.360 1.00 30.95 71 TYR A C 1
ATOM 537 O O . TYR A 1 71 ? 10.570 20.509 3.505 1.00 30.95 71 TYR A O 1
ATOM 545 N N . TYR A 1 72 ? 11.696 20.235 1.596 1.00 31.67 72 TYR A N 1
ATOM 546 C CA . TYR A 1 72 ? 12.686 19.319 2.164 1.00 31.67 72 TYR A CA 1
ATOM 547 C C . TYR A 1 72 ? 14.087 19.696 1.682 1.00 31.67 72 TYR A C 1
ATOM 549 O O . TYR A 1 72 ? 14.780 18.939 1.013 1.00 31.67 72 TYR A O 1
ATOM 557 N N . SER A 1 73 ? 14.510 20.920 2.013 1.00 28.36 73 SER A N 1
ATOM 558 C CA . SER A 1 73 ? 15.923 21.285 1.974 1.00 28.36 73 SER A CA 1
ATOM 559 C C . SER A 1 73 ? 16.465 21.345 3.400 1.00 28.36 73 SER A C 1
ATOM 561 O O . SER A 1 73 ? 16.246 22.317 4.122 1.00 28.36 73 SER A O 1
ATOM 563 N N . ARG A 1 74 ? 17.248 20.323 3.762 1.00 30.22 74 ARG A N 1
ATOM 564 C CA . ARG A 1 74 ? 18.455 20.495 4.580 1.00 30.22 74 ARG A CA 1
ATOM 565 C C . ARG A 1 74 ? 18.215 21.141 5.958 1.00 30.22 74 ARG A C 1
ATOM 567 O O . ARG A 1 74 ? 18.758 22.215 6.196 1.00 30.22 74 ARG A O 1
ATOM 574 N N . ARG A 1 75 ? 17.447 20.521 6.873 1.00 25.09 75 ARG A N 1
ATOM 575 C CA . ARG A 1 75 ? 17.538 20.859 8.317 1.00 25.09 75 ARG A CA 1
ATOM 576 C C . ARG A 1 75 ? 16.837 19.924 9.323 1.00 25.09 75 ARG A C 1
ATOM 578 O O . ARG A 1 75 ? 16.354 20.413 10.328 1.00 25.09 75 ARG A O 1
ATOM 585 N N . VAL A 1 76 ? 16.831 18.601 9.145 1.00 28.09 76 VAL A N 1
ATOM 586 C CA . VAL A 1 76 ? 16.583 17.686 10.283 1.00 28.09 76 VAL A CA 1
ATOM 587 C C . VAL A 1 76 ? 17.512 16.480 10.151 1.00 28.09 76 VAL A C 1
ATOM 589 O O . VAL A 1 76 ? 17.411 15.700 9.207 1.00 28.09 76 VAL A O 1
ATOM 592 N N . GLY A 1 77 ? 18.484 16.382 11.060 1.00 30.86 77 GLY A N 1
ATOM 593 C CA . GLY A 1 77 ? 19.361 15.220 11.177 1.00 30.86 77 GLY A CA 1
ATOM 594 C C . GLY A 1 77 ? 18.533 14.002 11.575 1.00 30.86 77 GLY A C 1
ATOM 595 O O . GLY A 1 77 ? 17.891 14.017 12.620 1.00 30.86 77 GLY A O 1
ATOM 596 N N . GLY A 1 78 ? 18.518 12.987 10.711 1.00 27.17 78 GLY A N 1
ATOM 597 C CA . GLY A 1 78 ? 17.739 11.759 10.897 1.00 27.17 78 GLY A CA 1
ATOM 598 C C . GLY A 1 78 ? 17.226 11.121 9.602 1.00 27.17 78 GLY A C 1
ATOM 599 O O . GLY A 1 78 ? 16.886 9.946 9.611 1.00 27.17 78 GLY A O 1
ATOM 600 N N . ALA A 1 79 ? 17.242 11.850 8.480 1.00 33.06 79 ALA A N 1
ATOM 601 C CA . ALA A 1 79 ? 17.111 11.293 7.130 1.00 33.06 79 ALA A CA 1
ATOM 602 C C . ALA A 1 79 ? 18.346 11.681 6.298 1.00 33.06 79 ALA A C 1
ATOM 604 O O . ALA A 1 79 ? 18.286 12.505 5.388 1.00 33.06 79 ALA A O 1
ATOM 605 N N . GLY A 1 80 ? 19.507 11.157 6.688 1.00 29.11 80 GLY A N 1
ATOM 606 C CA . GLY A 1 80 ? 20.745 11.285 5.922 1.00 29.11 80 GLY A CA 1
ATOM 607 C C . GLY A 1 80 ? 20.944 10.056 5.035 1.00 29.11 80 GLY A C 1
ATOM 608 O O . GLY A 1 80 ? 20.893 8.942 5.537 1.00 29.11 80 GLY A O 1
ATOM 609 N N . GLU A 1 81 ? 21.180 10.281 3.739 1.00 31.28 81 GLU A N 1
ATOM 610 C CA . GLU A 1 81 ? 21.865 9.363 2.798 1.00 31.28 81 GLU A CA 1
ATOM 611 C C . GLU A 1 81 ? 21.072 8.233 2.094 1.00 31.28 81 GLU A C 1
ATOM 613 O O . GLU A 1 81 ? 21.648 7.531 1.270 1.00 31.28 81 GLU A O 1
ATOM 618 N N . GLY A 1 82 ? 19.755 8.080 2.289 1.00 33.97 82 GLY A N 1
ATOM 619 C CA . GLY A 1 82 ? 19.066 6.842 1.873 1.00 33.97 82 GLY A CA 1
ATOM 620 C C . GLY A 1 82 ? 18.233 6.766 0.565 1.00 33.97 82 GLY A C 1
ATOM 621 O O . GLY A 1 82 ? 18.016 5.672 0.048 1.00 33.97 82 GLY A O 1
ATOM 622 N N . GLY A 1 83 ? 17.709 7.858 0.005 1.00 48.16 83 GLY A N 1
ATOM 623 C CA . GLY A 1 83 ? 16.597 7.800 -0.978 1.00 48.16 83 GLY A CA 1
ATOM 624 C C . GLY A 1 83 ? 16.932 7.418 -2.432 1.00 48.16 83 GLY A C 1
ATOM 625 O O . GLY A 1 83 ? 16.086 7.582 -3.314 1.00 48.16 83 GLY A O 1
ATOM 626 N N . LEU A 1 84 ? 18.155 6.965 -2.710 1.00 50.78 84 LEU A N 1
ATOM 627 C CA . LEU A 1 84 ? 18.643 6.776 -4.075 1.00 50.78 84 LEU A CA 1
ATOM 628 C C . LEU A 1 84 ? 18.558 5.305 -4.511 1.00 50.78 84 LEU A C 1
ATOM 630 O O . LEU A 1 84 ? 19.055 4.414 -3.825 1.00 50.78 84 LEU A O 1
ATOM 634 N N . TRP A 1 85 ? 17.981 5.045 -5.684 1.00 55.59 85 TRP A N 1
ATOM 635 C CA . TRP A 1 85 ? 18.313 3.853 -6.464 1.00 55.59 85 TRP A CA 1
ATOM 636 C C . TRP A 1 85 ? 19.425 4.239 -7.435 1.00 55.59 85 TRP A C 1
ATOM 638 O O . TRP A 1 85 ? 19.232 5.097 -8.301 1.00 55.59 85 TRP A O 1
ATOM 648 N N . ARG A 1 86 ? 20.608 3.641 -7.259 1.00 70.50 86 ARG A N 1
ATOM 649 C CA . ARG A 1 86 ? 21.857 4.120 -7.873 1.00 70.50 86 ARG A CA 1
ATOM 650 C C . ARG A 1 86 ? 22.089 5.589 -7.494 1.00 70.50 86 ARG A C 1
ATOM 652 O O . ARG A 1 86 ? 22.196 5.905 -6.315 1.00 70.50 86 ARG A O 1
ATOM 659 N N . THR A 1 87 ? 22.130 6.492 -8.469 1.00 63.94 87 THR A N 1
ATOM 660 C CA . THR A 1 87 ? 22.261 7.944 -8.263 1.00 63.94 87 THR A CA 1
ATOM 661 C C . THR A 1 87 ? 20.925 8.685 -8.361 1.00 63.94 87 THR A C 1
ATOM 663 O O . THR A 1 87 ? 20.887 9.907 -8.216 1.00 63.94 87 THR A O 1
ATOM 666 N N . HIS A 1 88 ? 19.826 7.970 -8.615 1.00 59.41 88 HIS A N 1
ATOM 667 C CA . HIS A 1 88 ? 18.519 8.555 -8.875 1.00 59.41 88 HIS A CA 1
ATOM 668 C C . HIS A 1 88 ? 17.627 8.521 -7.643 1.00 59.41 88 HIS A C 1
ATOM 670 O O . HIS A 1 88 ? 17.424 7.477 -7.029 1.00 59.41 88 HIS A O 1
ATOM 676 N N . ASP A 1 89 ? 17.015 9.659 -7.339 1.00 70.38 89 ASP A N 1
ATOM 677 C CA . ASP A 1 89 ? 15.934 9.727 -6.368 1.00 70.38 89 ASP A CA 1
ATOM 678 C C . ASP A 1 89 ? 14.712 8.941 -6.877 1.00 70.38 89 ASP A C 1
ATOM 680 O O . ASP A 1 89 ? 14.284 9.108 -8.026 1.00 70.38 89 ASP A O 1
ATOM 684 N N . ALA A 1 90 ? 14.142 8.084 -6.027 1.00 69.44 90 ALA A N 1
ATOM 685 C CA . ALA A 1 90 ? 13.000 7.244 -6.386 1.00 69.44 90 ALA A CA 1
ATOM 686 C C . ALA A 1 90 ? 11.791 8.064 -6.880 1.00 69.44 90 ALA A C 1
ATOM 688 O O . ALA A 1 90 ? 11.055 7.607 -7.761 1.00 69.44 90 ALA A O 1
ATOM 689 N N . MET A 1 91 ? 11.608 9.290 -6.369 1.00 68.88 91 MET A N 1
ATOM 690 C CA . MET A 1 91 ? 10.523 10.179 -6.787 1.00 68.88 91 MET A CA 1
ATOM 691 C C . MET A 1 91 ? 10.708 10.672 -8.215 1.00 68.88 91 MET A C 1
ATOM 693 O O . MET A 1 91 ? 9.740 10.793 -8.962 1.00 68.88 91 MET A O 1
ATOM 697 N N . SER A 1 92 ? 11.956 10.886 -8.627 1.00 79.44 92 SER A N 1
ATOM 698 C CA . SER A 1 92 ? 12.271 11.268 -10.002 1.00 79.44 92 SER A CA 1
ATOM 699 C C . SER A 1 92 ? 11.959 10.163 -11.022 1.00 79.44 92 SER A C 1
ATOM 701 O O . SER A 1 92 ? 11.628 10.479 -12.165 1.00 79.44 92 SER A O 1
ATOM 703 N N . LEU A 1 93 ? 12.014 8.886 -10.616 1.00 84.12 93 LEU A N 1
ATOM 704 C CA . LEU A 1 93 ? 11.786 7.724 -11.489 1.00 84.12 93 LEU A CA 1
ATOM 705 C C . LEU A 1 93 ? 10.322 7.282 -11.551 1.00 84.12 93 LEU A C 1
ATOM 707 O O . LEU A 1 93 ? 9.866 6.812 -12.593 1.00 84.12 93 LEU A O 1
ATOM 711 N N . ALA A 1 94 ? 9.569 7.447 -10.466 1.00 86.69 94 ALA A N 1
ATOM 712 C CA . ALA A 1 94 ? 8.162 7.062 -10.380 1.00 86.69 94 ALA A CA 1
ATOM 713 C C . ALA A 1 94 ? 7.222 8.137 -10.965 1.00 86.69 94 ALA A C 1
ATOM 715 O O . ALA A 1 94 ? 6.253 8.526 -10.319 1.00 86.69 94 ALA A O 1
ATOM 716 N N . THR A 1 95 ? 7.505 8.635 -12.176 1.00 87.50 95 THR A N 1
ATOM 717 C CA . THR A 1 95 ? 6.689 9.650 -12.874 1.00 87.50 95 THR A CA 1
ATOM 718 C C . THR A 1 95 ? 6.338 9.206 -14.299 1.00 87.50 95 THR A C 1
ATOM 720 O O . THR A 1 95 ? 7.159 8.562 -14.965 1.00 87.50 95 THR A O 1
ATOM 723 N N . PRO A 1 96 ? 5.183 9.632 -14.855 1.00 90.94 96 PRO A N 1
ATOM 724 C CA . PRO A 1 96 ? 4.872 9.421 -16.270 1.00 90.94 96 PRO A CA 1
ATOM 725 C C . PRO A 1 96 ? 5.936 10.018 -17.194 1.00 90.94 96 PRO A C 1
ATOM 727 O O . PRO A 1 96 ? 6.238 9.468 -18.253 1.00 90.94 96 PRO A O 1
ATOM 730 N N . ARG A 1 97 ? 6.520 11.155 -16.795 1.00 94.06 97 ARG A N 1
ATOM 731 C CA . ARG A 1 97 ? 7.584 11.829 -17.542 1.00 94.06 97 ARG A CA 1
ATOM 732 C C . ARG A 1 97 ? 8.857 10.987 -17.608 1.00 94.06 97 ARG A C 1
ATOM 734 O O . ARG A 1 97 ? 9.410 10.862 -18.697 1.00 94.06 97 ARG A O 1
ATOM 741 N N . ALA A 1 98 ? 9.294 10.393 -16.498 1.00 93.00 98 ALA A N 1
ATOM 742 C CA . ALA A 1 98 ? 10.464 9.518 -16.481 1.00 93.00 98 ALA A CA 1
ATOM 743 C C . ALA A 1 98 ? 10.248 8.263 -17.329 1.00 93.00 98 ALA A C 1
ATOM 745 O O . ALA A 1 98 ? 11.123 7.913 -18.116 1.00 93.00 98 ALA A O 1
ATOM 746 N N . PHE A 1 99 ? 9.065 7.645 -17.248 1.00 96.12 99 PHE A N 1
ATOM 747 C CA . PHE A 1 99 ? 8.753 6.468 -18.058 1.00 96.12 99 PHE A CA 1
ATOM 748 C C . PHE A 1 99 ? 8.719 6.774 -19.558 1.00 96.12 99 PHE A C 1
ATOM 750 O O . PHE A 1 99 ? 9.235 5.994 -20.350 1.00 96.12 99 PHE A O 1
ATOM 757 N N . ARG A 1 100 ? 8.168 7.928 -19.964 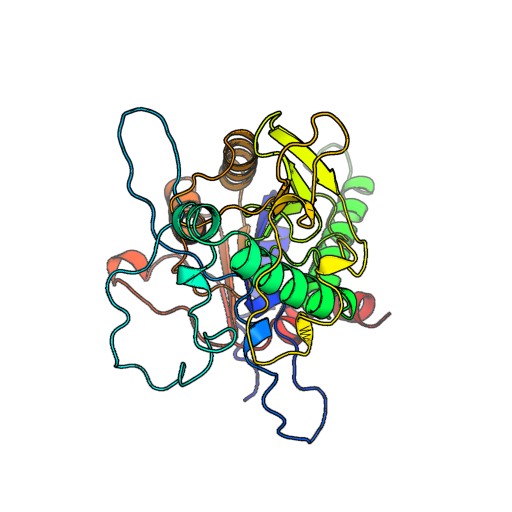1.00 95.94 100 ARG A N 1
ATOM 758 C CA . ARG A 1 100 ? 8.224 8.372 -21.369 1.00 95.94 100 ARG A CA 1
ATOM 759 C C . ARG A 1 100 ? 9.647 8.674 -21.834 1.00 95.94 100 ARG A C 1
ATOM 761 O O . ARG A 1 100 ? 9.958 8.427 -22.991 1.00 95.94 100 ARG A O 1
ATOM 768 N N . ALA A 1 101 ? 10.479 9.238 -20.960 1.00 96.12 101 ALA A N 1
ATOM 769 C CA . ALA A 1 101 ? 11.845 9.618 -21.300 1.00 96.12 101 ALA A CA 1
ATOM 770 C C . ALA A 1 101 ? 12.783 8.407 -21.405 1.00 96.12 101 ALA A C 1
ATOM 772 O O . ALA A 1 101 ? 13.611 8.358 -22.308 1.00 96.12 101 ALA A O 1
ATOM 773 N N . ASN A 1 102 ? 12.678 7.447 -20.483 1.00 96.75 102 ASN A N 1
ATOM 774 C CA . ASN A 1 102 ? 13.490 6.234 -20.490 1.00 96.75 102 ASN A CA 1
ATOM 775 C C . ASN A 1 102 ? 12.748 5.072 -19.791 1.00 96.75 102 ASN A C 1
ATOM 777 O O . ASN A 1 102 ? 12.925 4.851 -18.587 1.00 96.75 102 ASN A O 1
ATOM 781 N N . PRO A 1 103 ? 11.923 4.306 -20.525 1.00 97.06 103 PRO A N 1
ATOM 782 C CA . PRO A 1 103 ? 11.180 3.189 -19.950 1.00 97.06 103 PRO A CA 1
ATOM 783 C C . PRO A 1 103 ? 12.086 2.022 -19.547 1.00 97.06 103 PRO A C 1
ATOM 785 O O . PRO A 1 103 ? 11.731 1.314 -18.610 1.00 97.06 103 PRO A O 1
ATOM 788 N N . SER A 1 104 ? 13.258 1.844 -20.178 1.00 97.31 104 SER A N 1
ATOM 789 C CA . SER A 1 104 ? 14.249 0.835 -19.763 1.00 97.31 104 SER A CA 1
ATOM 790 C C . SER A 1 104 ? 14.719 1.088 -18.331 1.00 97.31 104 SER A C 1
ATOM 792 O O . SER A 1 104 ? 14.645 0.197 -17.485 1.00 97.31 104 SER A O 1
ATOM 794 N N . ARG A 1 105 ? 15.126 2.328 -18.025 1.00 95.00 105 ARG A N 1
ATOM 795 C CA . ARG A 1 105 ? 15.557 2.732 -16.679 1.00 95.00 105 ARG A CA 1
ATOM 796 C C . ARG A 1 105 ? 14.462 2.501 -15.648 1.00 95.00 105 ARG A C 1
ATOM 798 O O . ARG A 1 105 ? 14.711 1.923 -14.594 1.00 95.00 105 ARG A O 1
ATOM 805 N N . VAL A 1 106 ? 13.245 2.955 -15.945 1.00 95.25 106 VAL A N 1
ATOM 806 C CA . VAL A 1 106 ? 12.123 2.802 -15.014 1.00 95.25 106 VAL A CA 1
ATOM 807 C C . VAL A 1 106 ? 11.804 1.321 -14.803 1.00 95.25 106 VAL A C 1
ATOM 809 O O . VAL A 1 106 ? 11.603 0.903 -13.666 1.00 95.25 106 VAL A O 1
ATOM 812 N N . TRP A 1 107 ? 11.829 0.495 -15.850 1.00 97.38 107 TRP A N 1
ATOM 813 C CA . TRP A 1 107 ? 11.632 -0.944 -15.699 1.00 97.38 107 TRP A CA 1
ATOM 814 C C . TRP A 1 107 ? 12.739 -1.630 -14.896 1.00 97.38 107 TRP A C 1
ATOM 816 O O . TRP A 1 107 ? 12.407 -2.480 -14.078 1.00 97.38 107 TRP A O 1
ATOM 826 N N . GLN A 1 108 ? 14.006 -1.233 -15.035 1.00 95.19 108 GLN A N 1
ATOM 827 C CA . GLN A 1 108 ? 15.089 -1.720 -14.166 1.00 95.19 108 GLN A CA 1
ATOM 828 C C . GLN A 1 108 ? 14.856 -1.341 -12.699 1.00 95.19 108 GLN A C 1
ATOM 830 O O . GLN A 1 108 ? 14.984 -2.187 -11.818 1.00 95.19 108 GLN A O 1
ATOM 835 N N . PHE A 1 109 ? 14.431 -0.101 -12.430 1.00 91.94 109 PHE A N 1
ATOM 836 C CA . PHE A 1 109 ? 14.079 0.345 -11.079 1.00 91.94 109 PHE A CA 1
ATOM 837 C C . PHE A 1 109 ? 12.950 -0.496 -10.464 1.00 91.94 109 PHE A C 1
ATOM 839 O O . PHE A 1 109 ? 13.035 -0.920 -9.310 1.00 91.94 109 PHE A O 1
ATOM 846 N N . TYR A 1 110 ? 11.892 -0.777 -11.228 1.00 93.31 110 TYR A N 1
ATOM 847 C CA . TYR A 1 110 ? 10.785 -1.604 -10.746 1.00 93.31 110 TYR A CA 1
ATOM 848 C C . TYR A 1 110 ? 11.131 -3.091 -10.671 1.00 93.31 110 TYR A C 1
ATOM 850 O O . TYR A 1 110 ? 10.682 -3.753 -9.739 1.00 93.31 110 TYR A O 1
ATOM 858 N N . HIS A 1 111 ? 11.939 -3.614 -11.591 1.00 95.12 111 HIS A N 1
ATOM 859 C CA . HIS A 1 111 ? 12.420 -4.991 -11.540 1.00 95.12 111 HIS A CA 1
ATOM 860 C C . HIS A 1 111 ? 13.273 -5.226 -10.296 1.00 95.12 111 HIS A C 1
ATOM 862 O O . HIS A 1 111 ? 12.949 -6.123 -9.528 1.00 95.12 111 HIS A O 1
ATOM 868 N N . TYR A 1 112 ? 14.235 -4.344 -10.006 1.00 89.75 112 TYR A N 1
ATOM 869 C CA . TYR A 1 112 ? 15.006 -4.372 -8.760 1.00 89.75 112 TYR A CA 1
ATOM 870 C C . TYR A 1 112 ? 14.105 -4.475 -7.518 1.00 89.75 112 TYR A C 1
ATOM 872 O O . TYR A 1 112 ? 14.318 -5.310 -6.641 1.00 89.75 112 TYR A O 1
ATOM 880 N N . ARG A 1 113 ? 13.043 -3.660 -7.456 1.00 86.69 113 ARG A N 1
ATOM 881 C CA . ARG A 1 113 ? 12.086 -3.684 -6.337 1.00 86.69 113 ARG A CA 1
ATOM 882 C C . ARG A 1 113 ? 11.267 -4.971 -6.288 1.00 86.69 113 ARG A C 1
ATOM 884 O O . ARG A 1 113 ? 10.989 -5.452 -5.195 1.00 86.69 113 ARG A O 1
ATOM 891 N N . ARG A 1 114 ? 10.874 -5.520 -7.440 1.00 91.50 114 ARG A N 1
ATOM 892 C CA . ARG A 1 114 ? 10.174 -6.810 -7.520 1.00 91.50 114 ARG A CA 1
ATOM 893 C C . ARG A 1 114 ? 11.050 -7.931 -6.973 1.00 91.50 114 ARG A C 1
ATOM 895 O O . ARG A 1 114 ? 10.599 -8.626 -6.072 1.00 91.50 114 ARG A O 1
ATOM 902 N N . GLU A 1 115 ? 12.296 -8.041 -7.431 1.00 88.88 115 GLU A N 1
ATOM 903 C CA . GLU A 1 115 ? 13.242 -9.060 -6.951 1.00 88.88 115 GLU A CA 1
ATOM 904 C C . GLU A 1 115 ? 13.510 -8.916 -5.447 1.00 88.88 115 GLU A C 1
ATOM 906 O O . GLU A 1 115 ? 13.496 -9.895 -4.699 1.00 88.88 115 GLU A O 1
ATOM 911 N N . LEU A 1 116 ? 13.645 -7.676 -4.965 1.00 84.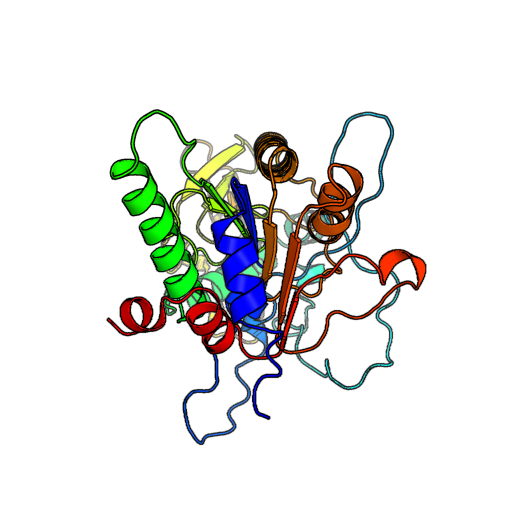56 116 LEU A N 1
ATOM 912 C CA . LEU A 1 116 ? 13.818 -7.407 -3.542 1.00 84.56 116 LEU A CA 1
ATOM 913 C C . LEU A 1 116 ? 12.618 -7.868 -2.702 1.00 84.56 116 LEU A C 1
ATOM 915 O O . LEU A 1 116 ? 12.831 -8.391 -1.610 1.00 84.56 116 LEU A O 1
ATOM 919 N N . VAL A 1 117 ? 11.386 -7.653 -3.176 1.00 85.00 117 VAL A N 1
ATOM 920 C CA . VAL A 1 117 ? 10.147 -7.989 -2.452 1.00 85.00 117 VAL A CA 1
ATOM 921 C C . VAL A 1 117 ? 9.789 -9.473 -2.568 1.00 85.00 117 VAL A C 1
ATOM 923 O O . VAL A 1 117 ? 9.243 -10.027 -1.622 1.00 85.00 117 VAL A O 1
ATOM 926 N N . LEU A 1 118 ? 10.128 -10.150 -3.669 1.00 86.75 118 LEU A N 1
ATOM 927 C CA . LEU A 1 118 ? 9.857 -11.585 -3.843 1.00 86.75 118 LEU A CA 1
ATOM 928 C C . LEU A 1 118 ? 10.517 -12.466 -2.775 1.00 86.75 118 LEU A C 1
ATOM 930 O O . LEU A 1 118 ? 10.023 -13.548 -2.483 1.00 86.75 118 LEU A O 1
ATOM 934 N N . THR A 1 119 ? 11.610 -12.000 -2.172 1.00 82.56 119 THR A N 1
ATOM 935 C CA . THR A 1 119 ? 12.356 -12.722 -1.127 1.00 82.56 119 THR A CA 1
ATOM 936 C C . THR A 1 119 ? 11.836 -12.460 0.293 1.00 82.56 119 THR A C 1
ATOM 938 O O . THR A 1 119 ? 12.547 -12.697 1.272 1.00 82.56 119 THR A O 1
ATOM 941 N N . ARG A 1 120 ? 10.638 -11.878 0.433 1.00 84.38 120 ARG A N 1
ATOM 942 C CA . ARG A 1 120 ? 10.197 -11.229 1.674 1.00 84.38 120 ARG A CA 1
ATOM 943 C C . ARG A 1 120 ? 8.843 -11.739 2.098 1.00 84.38 120 ARG A C 1
ATOM 945 O O . ARG A 1 120 ? 7.941 -11.898 1.287 1.00 84.38 120 ARG A O 1
ATOM 952 N N . GLU A 1 121 ? 8.714 -11.903 3.405 1.00 89.25 121 GLU A N 1
ATOM 953 C CA . GLU A 1 121 ? 7.512 -12.416 4.041 1.00 89.25 121 GLU A CA 1
ATOM 954 C C . GLU A 1 121 ? 6.831 -11.333 4.886 1.00 89.25 121 GLU A C 1
ATOM 956 O O . GLU A 1 121 ? 7.510 -10.436 5.410 1.00 89.25 121 GLU A O 1
ATOM 961 N N . PRO A 1 122 ? 5.500 -11.410 5.067 1.00 92.75 122 PRO A N 1
ATOM 962 C CA . PRO A 1 122 ? 4.782 -10.548 5.993 1.00 92.75 122 PRO A CA 1
ATOM 963 C C . PRO A 1 122 ? 5.396 -10.610 7.399 1.00 92.75 122 PRO A C 1
ATOM 965 O O . PRO A 1 122 ? 5.481 -11.665 8.033 1.00 92.75 122 PRO A O 1
ATOM 968 N N . ASN A 1 123 ? 5.827 -9.454 7.905 1.00 91.50 123 ASN A N 1
ATOM 969 C CA . ASN A 1 123 ? 6.380 -9.338 9.254 1.00 91.50 123 ASN A CA 1
ATOM 970 C C . ASN A 1 123 ? 5.278 -9.433 10.335 1.00 91.50 123 ASN A C 1
ATOM 972 O O . ASN A 1 123 ? 4.081 -9.512 10.048 1.00 91.50 123 ASN A O 1
ATOM 976 N N . ARG A 1 124 ? 5.683 -9.353 11.606 1.00 95.75 124 ARG A N 1
ATOM 977 C CA . ARG A 1 124 ? 4.774 -9.384 12.766 1.00 95.75 124 ARG A CA 1
ATOM 978 C C . ARG A 1 124 ? 3.646 -8.349 12.707 1.00 95.75 124 ARG A C 1
ATOM 980 O O . ARG A 1 124 ? 2.537 -8.648 13.131 1.00 95.75 124 ARG A O 1
ATOM 987 N N . ALA A 1 125 ? 3.906 -7.155 12.171 1.00 95.31 125 ALA A N 1
ATOM 988 C CA . ALA A 1 125 ? 2.898 -6.103 12.051 1.00 95.31 125 ALA A CA 1
ATOM 989 C C . ALA A 1 125 ? 1.799 -6.491 11.048 1.00 95.31 125 ALA A C 1
ATOM 991 O O . ALA A 1 125 ? 0.616 -6.355 11.350 1.00 95.31 125 ALA A O 1
ATOM 992 N N . HIS A 1 126 ? 2.177 -7.043 9.892 1.00 96.75 126 HIS A N 1
ATOM 993 C CA . HIS A 1 126 ? 1.219 -7.567 8.915 1.00 96.75 126 HIS A CA 1
ATOM 994 C C . HIS A 1 126 ? 0.394 -8.715 9.496 1.00 96.75 126 HIS A C 1
ATOM 996 O O . HIS A 1 126 ? -0.832 -8.707 9.398 1.00 96.75 126 HIS A O 1
ATOM 1002 N N . LYS A 1 127 ? 1.062 -9.673 10.152 1.00 97.19 127 LYS A N 1
ATOM 1003 C CA . LYS A 1 127 ? 0.396 -10.802 10.812 1.00 97.19 127 LYS A CA 1
ATOM 1004 C C . LYS A 1 127 ? -0.603 -10.333 11.870 1.00 97.19 127 LYS A C 1
ATOM 1006 O O . LYS A 1 127 ? -1.695 -10.885 11.943 1.00 97.19 127 LYS A O 1
ATOM 1011 N N . ALA A 1 128 ? -0.274 -9.287 12.633 1.00 97.88 128 ALA A N 1
ATOM 1012 C CA . ALA A 1 128 ? -1.180 -8.710 13.624 1.00 97.88 128 ALA A CA 1
ATOM 1013 C C . ALA A 1 128 ? -2.458 -8.150 12.989 1.00 97.88 128 ALA A C 1
ATOM 1015 O O . ALA A 1 128 ? -3.542 -8.375 13.517 1.00 97.88 128 ALA A O 1
ATOM 1016 N N . LEU A 1 129 ? -2.349 -7.463 11.846 1.00 98.06 129 LEU A N 1
ATOM 1017 C CA . LEU A 1 129 ? -3.518 -6.945 11.128 1.00 98.06 129 LEU A CA 1
ATOM 1018 C C . LEU A 1 129 ? -4.414 -8.076 10.606 1.00 98.06 129 LEU A C 1
ATOM 1020 O O . LEU A 1 129 ? -5.631 -7.995 10.752 1.00 98.06 129 LEU A O 1
ATOM 1024 N N . VAL A 1 130 ? -3.823 -9.150 10.069 1.00 98.00 130 VAL A N 1
ATOM 1025 C CA . VAL A 1 130 ? -4.573 -10.344 9.640 1.00 98.00 130 VAL A CA 1
ATOM 1026 C C . VAL A 1 130 ? -5.264 -11.006 10.833 1.00 98.00 130 VAL A C 1
ATOM 1028 O O . VAL A 1 130 ? -6.471 -11.223 10.797 1.00 98.00 130 VAL A O 1
ATOM 1031 N N . ALA A 1 131 ? -4.530 -11.289 11.913 1.00 97.62 131 ALA A N 1
ATOM 1032 C CA . ALA A 1 131 ? -5.084 -11.912 13.115 1.00 97.62 131 ALA A CA 1
ATOM 1033 C C . ALA A 1 131 ? -6.223 -11.076 13.721 1.00 97.62 131 ALA A C 1
ATOM 1035 O O . ALA A 1 131 ? -7.259 -11.613 14.117 1.00 97.62 131 ALA A O 1
ATOM 1036 N N . PHE A 1 132 ? -6.063 -9.753 13.738 1.00 97.38 132 PHE A N 1
ATOM 1037 C CA . PHE A 1 132 ? -7.076 -8.841 14.243 1.00 97.38 132 PHE A CA 1
ATOM 1038 C C . PHE A 1 132 ? -8.343 -8.822 13.377 1.00 97.38 132 PHE A C 1
ATOM 1040 O O . PHE A 1 132 ? -9.447 -8.892 13.919 1.00 97.38 132 PHE A O 1
ATOM 1047 N N . GLU A 1 133 ? -8.215 -8.814 12.046 1.00 96.56 133 GLU A N 1
ATOM 1048 C CA . GLU A 1 133 ? -9.369 -8.942 11.147 1.00 96.56 133 GLU A CA 1
ATOM 1049 C C . GLU A 1 133 ? -10.111 -10.270 11.378 1.00 96.56 133 GLU A C 1
ATOM 1051 O O . GLU A 1 133 ? -11.336 -10.281 11.497 1.00 96.56 133 GLU A O 1
ATOM 1056 N N . GLN A 1 134 ? -9.391 -11.386 11.544 1.00 94.88 134 GLN A N 1
ATOM 1057 C CA . GLN A 1 134 ? -10.013 -12.684 11.843 1.00 94.88 134 GLN A CA 1
ATOM 1058 C C . GLN A 1 134 ? -10.739 -12.696 13.200 1.00 94.88 134 GLN A C 1
ATOM 1060 O O . GLN A 1 134 ? -11.816 -13.288 13.332 1.00 94.88 134 GLN A O 1
ATOM 1065 N N . LYS A 1 135 ? -10.201 -12.007 14.214 1.00 93.38 135 LYS A N 1
ATOM 1066 C CA . LYS A 1 135 ? -10.862 -11.825 15.518 1.00 93.38 135 LYS A CA 1
ATOM 1067 C C . LYS A 1 135 ? -12.181 -11.059 15.368 1.00 93.38 135 LYS A C 1
ATOM 1069 O O . LYS A 1 135 ? -13.188 -11.482 15.928 1.00 93.38 135 LYS A O 1
ATOM 1074 N N . ILE A 1 136 ? -12.209 -10.004 14.552 1.00 92.62 136 ILE A N 1
ATOM 1075 C CA . ILE A 1 136 ? -13.437 -9.254 14.236 1.00 92.62 136 ILE A CA 1
ATOM 1076 C C . ILE A 1 136 ? -14.460 -10.141 13.507 1.00 92.62 136 ILE A C 1
ATOM 1078 O O . ILE A 1 136 ? -15.624 -10.201 13.905 1.00 92.62 136 ILE A O 1
ATOM 1082 N N . LEU A 1 137 ? -14.035 -10.878 12.477 1.00 91.12 137 LEU A N 1
ATOM 1083 C CA . LEU A 1 137 ? -14.927 -11.736 11.687 1.00 91.12 137 LEU A CA 1
ATOM 1084 C C . LEU A 1 137 ? -15.508 -12.901 12.503 1.00 91.12 137 LEU A C 1
ATOM 1086 O O . LEU A 1 137 ? -16.688 -13.228 12.377 1.00 91.12 137 LEU A O 1
ATOM 1090 N N . SER A 1 138 ? -14.709 -13.519 13.374 1.00 89.19 138 SER A N 1
ATOM 1091 C CA . SER A 1 138 ? -15.179 -14.608 14.242 1.00 89.19 138 SER A CA 1
ATOM 1092 C C . SER A 1 138 ? -16.191 -14.134 15.293 1.00 89.19 138 SER A C 1
ATOM 1094 O O . SER A 1 138 ? -17.169 -14.835 15.572 1.00 89.19 138 SER A O 1
ATOM 1096 N N . GLN A 1 139 ? -16.013 -12.921 15.826 1.00 85.69 139 GLN A N 1
ATOM 1097 C CA . GLN A 1 139 ? -16.975 -12.293 16.734 1.00 85.69 139 GLN A CA 1
ATOM 1098 C C . GLN A 1 139 ? -18.292 -11.960 16.027 1.00 85.69 139 GLN A C 1
ATOM 1100 O O . GLN A 1 139 ? -19.355 -12.214 16.591 1.00 85.69 139 GLN A O 1
ATOM 1105 N N . ALA A 1 140 ? -18.232 -11.471 14.784 1.00 82.38 140 ALA A N 1
ATOM 1106 C CA . ALA A 1 140 ? -19.412 -11.190 13.967 1.00 82.38 140 ALA A CA 1
ATOM 1107 C C . ALA A 1 140 ? -20.292 -12.435 13.760 1.00 82.38 140 ALA A C 1
ATOM 1109 O O . ALA A 1 140 ? -21.511 -12.364 13.884 1.00 82.38 140 ALA A O 1
ATOM 1110 N N . ASN A 1 141 ? -19.671 -13.593 13.516 1.00 77.19 141 ASN A N 1
ATOM 1111 C CA . ASN A 1 141 ? -20.374 -14.864 13.314 1.00 77.19 141 ASN A CA 1
ATOM 1112 C C . ASN A 1 141 ? -21.000 -15.440 14.597 1.00 77.19 141 ASN A C 1
ATOM 1114 O O . ASN A 1 141 ? -21.836 -16.338 14.520 1.00 77.19 141 ASN A O 1
ATOM 1118 N N . SER A 1 142 ? -20.587 -14.947 15.767 1.00 75.38 142 SER A N 1
ATOM 1119 C CA . SER A 1 142 ? -21.011 -15.457 17.078 1.00 75.38 142 SER A CA 1
ATOM 1120 C C . SER A 1 142 ? -22.040 -14.556 17.779 1.00 75.38 142 SER A C 1
ATOM 1122 O O . SER A 1 142 ? -22.535 -14.915 18.847 1.00 75.38 142 SER A O 1
ATOM 1124 N N . GLN A 1 143 ? -22.351 -13.378 17.226 1.00 67.88 143 GLN A N 1
ATOM 1125 C CA . GLN A 1 143 ? -23.241 -12.390 17.842 1.00 67.88 143 GLN A CA 1
ATOM 1126 C C . GLN A 1 143 ? -24.722 -12.626 17.507 1.00 67.88 143 GLN A C 1
ATOM 1128 O O . GLN A 1 143 ? -25.088 -13.001 16.395 1.00 67.88 143 GLN A O 1
ATOM 1133 N N . SER A 1 144 ? -25.595 -12.369 18.488 1.00 64.75 144 SER A N 1
ATOM 1134 C CA . SER A 1 144 ? -27.050 -12.325 18.305 1.00 64.75 144 SER A CA 1
ATOM 1135 C C . SER A 1 144 ? -27.465 -11.139 17.425 1.00 64.75 144 SER A C 1
ATOM 1137 O O . SER A 1 144 ? -26.850 -10.078 17.501 1.00 64.75 144 SER A O 1
ATOM 1139 N N . SER A 1 145 ? -28.569 -11.290 16.686 1.00 65.06 145 SER A N 1
ATOM 1140 C CA . SER A 1 145 ? -29.099 -10.350 15.677 1.00 65.06 145 SER A CA 1
ATOM 1141 C C . SER A 1 145 ? -29.275 -8.877 16.103 1.00 65.06 145 SER A C 1
ATOM 1143 O O . SER A 1 145 ? -29.477 -8.032 15.232 1.00 65.06 145 SER A O 1
ATOM 1145 N N . ASP A 1 146 ? -29.228 -8.550 17.397 1.00 71.44 146 ASP A N 1
ATOM 1146 C CA . ASP A 1 146 ? -29.584 -7.222 17.916 1.00 71.44 146 ASP A CA 1
ATOM 1147 C C . ASP A 1 146 ? -28.411 -6.226 18.008 1.00 71.44 146 ASP A C 1
ATOM 1149 O O . ASP A 1 146 ? -28.644 -5.030 18.185 1.00 71.44 146 ASP A O 1
ATOM 1153 N N . THR A 1 147 ? -27.151 -6.667 17.864 1.00 67.06 147 THR A N 1
ATOM 1154 C CA . THR A 1 147 ? -25.984 -5.757 17.830 1.00 67.06 147 THR A CA 1
ATOM 1155 C C . THR A 1 147 ? -25.270 -5.841 16.479 1.00 67.06 147 THR A C 1
ATOM 1157 O O . THR A 1 147 ? -24.872 -6.936 16.088 1.00 67.06 147 THR A O 1
ATOM 1160 N N . PRO A 1 148 ? -25.067 -4.721 15.756 1.00 73.31 148 PRO A N 1
ATOM 1161 C CA . PRO A 1 148 ? -24.304 -4.734 14.513 1.00 73.31 148 PRO A CA 1
ATOM 1162 C C . PRO A 1 148 ? -22.857 -5.178 14.751 1.00 73.31 148 PRO A C 1
ATOM 1164 O O . PRO A 1 148 ? -22.180 -4.628 15.622 1.00 73.31 148 PRO A O 1
ATOM 1167 N N . ALA A 1 149 ? -22.385 -6.131 13.948 1.00 86.38 149 ALA A N 1
ATOM 1168 C CA . ALA A 1 149 ? -21.014 -6.619 14.009 1.00 86.38 149 ALA A CA 1
ATOM 1169 C C . ALA A 1 149 ? -19.988 -5.515 13.710 1.00 86.38 149 ALA A C 1
ATOM 1171 O O . ALA A 1 149 ? -20.219 -4.634 12.873 1.00 86.38 149 ALA A O 1
ATOM 1172 N N . GLN A 1 150 ? -18.830 -5.596 14.371 1.00 93.19 150 GLN A N 1
ATOM 1173 C CA . GLN A 1 150 ? -17.682 -4.762 14.028 1.00 93.19 150 GLN A CA 1
ATOM 1174 C C . GLN A 1 150 ? -17.191 -5.081 12.611 1.00 93.19 150 GLN A C 1
ATOM 1176 O O . GLN A 1 150 ? -17.284 -6.211 12.135 1.00 93.19 150 GLN A O 1
ATOM 1181 N N . THR A 1 151 ? -16.640 -4.076 11.940 1.00 95.69 151 THR A N 1
ATOM 1182 C CA . THR A 1 151 ? -16.070 -4.204 10.595 1.00 95.69 151 THR A CA 1
ATOM 1183 C C . THR A 1 151 ? -14.691 -3.561 10.531 1.00 95.69 151 THR A C 1
ATOM 1185 O O . THR A 1 151 ? -14.381 -2.651 11.302 1.00 95.69 151 THR A O 1
ATOM 1188 N N . PHE A 1 152 ? -13.867 -4.051 9.608 1.00 97.12 152 PHE A N 1
ATOM 1189 C CA . PHE A 1 152 ? -12.462 -3.685 9.465 1.00 97.12 152 PHE A CA 1
ATOM 1190 C C . PHE A 1 152 ? -12.127 -3.397 7.999 1.00 97.12 152 PHE A C 1
ATOM 1192 O O . PHE A 1 152 ? -12.657 -4.059 7.105 1.00 97.12 152 PHE A O 1
ATOM 1199 N N . ALA A 1 153 ? -11.250 -2.423 7.758 1.00 98.25 153 ALA A N 1
ATOM 1200 C CA . ALA A 1 153 ? -10.666 -2.148 6.450 1.00 98.25 153 ALA A CA 1
ATOM 1201 C C . ALA A 1 153 ? -9.198 -1.728 6.587 1.00 98.25 153 ALA A C 1
ATOM 1203 O O . ALA A 1 153 ? -8.865 -0.889 7.426 1.00 98.25 153 ALA A O 1
ATOM 1204 N N . LEU A 1 154 ? -8.329 -2.250 5.719 1.00 98.44 154 LEU A N 1
ATOM 1205 C CA . LEU A 1 154 ? -6.946 -1.797 5.578 1.00 98.44 154 LEU A CA 1
ATOM 1206 C C . LEU A 1 154 ? -6.781 -1.007 4.280 1.00 98.44 154 LEU A C 1
ATOM 1208 O O . LEU A 1 154 ? -6.881 -1.556 3.186 1.00 98.44 154 LEU A O 1
ATOM 1212 N N . ILE A 1 155 ? -6.455 0.275 4.402 1.00 97.81 155 ILE A N 1
ATOM 1213 C CA . ILE A 1 155 ? -6.016 1.135 3.307 1.00 97.81 155 ILE A CA 1
ATOM 1214 C C . ILE A 1 155 ? -4.495 1.234 3.384 1.00 97.81 155 ILE A C 1
ATOM 1216 O O . ILE A 1 155 ? -3.951 1.834 4.309 1.00 97.81 155 ILE A O 1
ATOM 1220 N N . THR A 1 156 ? -3.790 0.657 2.416 1.00 94.56 156 THR A N 1
ATOM 1221 C CA . THR A 1 156 ? -2.324 0.673 2.397 1.00 94.56 156 THR A CA 1
ATOM 1222 C C . THR A 1 156 ? -1.794 1.551 1.274 1.00 94.56 156 THR A C 1
ATOM 1224 O O . THR A 1 156 ? -2.229 1.447 0.127 1.00 94.56 156 THR A O 1
ATOM 1227 N N . GLN A 1 157 ? -0.830 2.412 1.611 1.00 89.25 157 GLN A N 1
ATOM 1228 C CA . GLN A 1 157 ? -0.003 3.154 0.651 1.00 89.25 157 GLN A CA 1
ATOM 1229 C C . GLN A 1 157 ? 1.040 2.246 -0.014 1.00 89.25 157 GLN A C 1
ATOM 1231 O O . GLN A 1 157 ? 1.693 2.671 -0.971 1.00 89.25 157 GLN A O 1
ATOM 1236 N N . ASN A 1 158 ? 1.221 1.032 0.516 1.00 88.00 158 ASN A N 1
ATOM 1237 C CA . ASN A 1 158 ? 2.261 0.100 0.120 1.00 88.00 158 ASN A CA 1
ATOM 1238 C C . ASN A 1 158 ? 1.896 -0.623 -1.165 1.00 88.00 158 ASN A C 1
ATOM 1240 O O . ASN A 1 158 ? 0.750 -1.000 -1.381 1.00 88.00 158 ASN A O 1
ATOM 1244 N N . ILE A 1 159 ? 2.912 -0.824 -2.002 1.00 91.50 159 ILE A N 1
ATOM 1245 C CA . ILE A 1 159 ? 2.800 -1.542 -3.273 1.00 91.50 159 ILE A CA 1
ATOM 1246 C C . ILE A 1 159 ? 3.534 -2.895 -3.242 1.00 91.50 159 ILE A C 1
ATOM 1248 O O . ILE A 1 159 ? 3.675 -3.531 -4.284 1.00 91.50 159 ILE A O 1
ATOM 1252 N N . ASP A 1 160 ? 4.037 -3.321 -2.074 1.00 88.62 160 ASP A N 1
ATOM 1253 C CA . ASP A 1 160 ? 4.776 -4.586 -1.885 1.00 88.62 160 ASP A CA 1
ATOM 1254 C C . ASP A 1 160 ? 3.897 -5.837 -1.992 1.00 88.62 160 ASP A C 1
ATOM 1256 O O . ASP A 1 160 ? 4.395 -6.900 -2.351 1.00 88.62 160 ASP A O 1
ATOM 1260 N N . GLY A 1 161 ? 2.607 -5.734 -1.679 1.00 90.38 161 GLY A N 1
ATOM 1261 C CA . GLY A 1 161 ? 1.719 -6.892 -1.585 1.00 90.38 161 GLY A CA 1
ATOM 1262 C C . GLY A 1 161 ? 1.890 -7.714 -0.298 1.00 90.38 161 GLY A C 1
ATOM 1263 O O . GLY A 1 161 ? 1.274 -8.769 -0.176 1.00 90.38 161 GLY A O 1
ATOM 1264 N N . LEU A 1 162 ? 2.656 -7.250 0.701 1.00 91.81 162 LEU A N 1
ATOM 1265 C CA . LEU A 1 162 ? 2.840 -7.971 1.977 1.00 91.81 162 LEU A CA 1
ATOM 1266 C C . LEU A 1 162 ? 1.576 -7.975 2.852 1.00 91.81 162 LEU A C 1
ATOM 1268 O O . LEU A 1 162 ? 1.461 -8.753 3.796 1.00 91.81 162 LEU A O 1
ATOM 1272 N N . SER A 1 163 ? 0.605 -7.120 2.526 1.00 94.94 163 SER A N 1
ATOM 1273 C CA . SER A 1 163 ? -0.704 -7.058 3.185 1.00 94.94 163 SER A CA 1
ATOM 1274 C C . SER A 1 163 ? -1.761 -7.976 2.554 1.00 94.94 163 SER A C 1
ATOM 1276 O O . SER A 1 163 ? -2.904 -7.949 2.998 1.00 94.94 163 SER A O 1
ATOM 1278 N N . ALA A 1 164 ? -1.414 -8.798 1.552 1.00 92.31 164 ALA A N 1
ATOM 1279 C CA . ALA A 1 164 ? -2.370 -9.619 0.792 1.00 92.31 164 ALA A CA 1
ATOM 1280 C C . ALA A 1 164 ? -3.154 -10.655 1.627 1.00 92.31 164 ALA A C 1
ATOM 1282 O O . ALA A 1 164 ? -4.154 -11.186 1.153 1.00 92.31 164 ALA A O 1
ATOM 1283 N N . GLY A 1 165 ? -2.721 -10.943 2.861 1.00 95.25 165 GLY A N 1
ATOM 1284 C CA . GLY A 1 165 ? -3.464 -11.796 3.796 1.00 95.25 165 GLY A CA 1
ATOM 1285 C C . GLY A 1 165 ? -4.690 -11.129 4.434 1.00 95.25 165 GLY A C 1
ATOM 1286 O O . GLY A 1 165 ? -5.504 -11.826 5.035 1.00 95.25 165 GLY A O 1
ATOM 1287 N N . VAL A 1 166 ? -4.823 -9.802 4.333 1.00 97.44 166 VAL A N 1
ATOM 1288 C CA . VAL A 1 166 ? -5.996 -9.055 4.811 1.00 97.44 166 VAL A CA 1
ATOM 1289 C C . VAL A 1 166 ? -7.106 -9.124 3.762 1.00 97.44 166 VAL A C 1
ATOM 1291 O O . VAL A 1 166 ? -6.867 -8.852 2.586 1.00 97.44 166 VAL A O 1
ATOM 1294 N N . GLN A 1 167 ? -8.326 -9.458 4.181 1.00 95.50 167 GLN A N 1
ATOM 1295 C CA . GLN A 1 167 ? -9.472 -9.660 3.296 1.00 95.50 167 GLN A CA 1
ATOM 1296 C C . GLN A 1 167 ? -10.047 -8.337 2.783 1.00 95.50 167 GLN A C 1
ATOM 1298 O O . GLN A 1 167 ? -10.197 -8.169 1.571 1.00 95.50 167 GLN A O 1
ATOM 1303 N N . ASN A 1 168 ? -10.344 -7.371 3.662 1.00 96.56 168 ASN A N 1
ATOM 1304 C CA . ASN A 1 168 ? -10.793 -6.043 3.235 1.00 96.56 168 ASN A CA 1
ATOM 1305 C C . ASN A 1 168 ? -9.604 -5.092 3.022 1.00 96.56 168 ASN A C 1
ATOM 1307 O O . ASN A 1 168 ? -9.361 -4.165 3.800 1.00 96.56 168 ASN A O 1
ATOM 1311 N N . LEU A 1 169 ? -8.851 -5.349 1.950 1.00 97.81 169 LEU A N 1
ATOM 1312 C CA . LEU A 1 169 ? -7.669 -4.586 1.553 1.00 97.81 169 LEU A CA 1
ATOM 1313 C C . LEU A 1 169 ? -7.977 -3.572 0.435 1.00 97.81 169 LEU A C 1
ATOM 1315 O O . LEU A 1 169 ? -8.638 -3.870 -0.570 1.00 97.81 169 LEU A O 1
ATOM 1319 N N . ILE A 1 170 ? -7.443 -2.359 0.589 1.00 97.75 170 ILE A N 1
ATOM 1320 C CA . ILE A 1 170 ? -7.421 -1.296 -0.417 1.00 97.75 170 ILE A CA 1
ATOM 1321 C C . ILE A 1 170 ? -5.966 -0.869 -0.655 1.00 97.75 170 ILE A C 1
ATOM 1323 O O . ILE A 1 170 ? -5.385 -0.110 0.121 1.00 97.75 170 ILE A O 1
ATOM 1327 N N . GLU A 1 171 ? -5.391 -1.336 -1.762 1.00 95.44 171 GLU A N 1
ATOM 1328 C CA . GLU A 1 171 ? -4.058 -0.953 -2.246 1.00 95.44 171 GLU A CA 1
ATOM 1329 C C . GLU A 1 171 ? -4.136 0.403 -2.962 1.00 95.44 171 GLU A C 1
ATOM 1331 O O . GLU A 1 171 ? -4.342 0.478 -4.176 1.00 95.44 171 GLU A O 1
ATOM 1336 N N . MET A 1 172 ? -4.034 1.506 -2.214 1.00 93.94 172 MET A N 1
ATOM 1337 C CA . MET A 1 172 ? -4.394 2.821 -2.758 1.00 93.94 172 MET A CA 1
ATOM 1338 C C . MET A 1 172 ? -3.462 3.300 -3.879 1.00 93.94 172 MET A C 1
ATOM 1340 O O . MET A 1 172 ? -3.877 4.105 -4.708 1.00 93.94 172 MET A O 1
ATOM 1344 N N . HIS A 1 173 ? -2.226 2.795 -3.923 1.00 91.94 173 HIS A N 1
ATOM 1345 C CA . HIS A 1 173 ? -1.215 3.142 -4.927 1.00 91.94 173 HIS A CA 1
ATOM 1346 C C . HIS A 1 173 ? -0.933 2.016 -5.935 1.00 91.94 173 HIS A C 1
ATOM 1348 O O . HIS A 1 173 ? 0.055 2.091 -6.667 1.00 91.94 173 HIS A O 1
ATOM 1354 N N . GLY A 1 174 ? -1.797 1.000 -6.017 1.00 93.62 174 GLY A N 1
ATOM 1355 C CA . GLY A 1 174 ? -1.602 -0.162 -6.889 1.00 93.62 174 GLY A CA 1
ATOM 1356 C C . GLY A 1 174 ? -0.651 -1.207 -6.297 1.00 93.62 174 GLY A C 1
ATOM 1357 O O . GLY A 1 174 ? -0.455 -1.251 -5.087 1.00 93.62 174 GLY A O 1
ATOM 1358 N N . MET A 1 175 ? -0.064 -2.063 -7.141 1.00 92.88 175 MET A N 1
ATOM 1359 C CA . MET A 1 175 ? 0.754 -3.203 -6.697 1.00 92.88 175 MET A CA 1
ATOM 1360 C C . MET A 1 175 ? 1.932 -3.462 -7.647 1.00 92.88 175 MET A C 1
ATOM 1362 O O . MET A 1 175 ? 1.754 -3.492 -8.865 1.00 92.88 175 MET A O 1
ATOM 1366 N N . LEU A 1 176 ? 3.131 -3.723 -7.103 1.00 91.12 176 LEU A N 1
ATOM 1367 C CA . LEU A 1 176 ? 4.354 -4.036 -7.873 1.00 91.12 176 LEU A CA 1
ATOM 1368 C C . LEU A 1 176 ? 4.213 -5.260 -8.782 1.00 91.12 176 LEU A C 1
ATOM 1370 O O . LEU A 1 176 ? 4.881 -5.364 -9.815 1.00 91.12 176 LEU A O 1
ATOM 1374 N N . PHE A 1 177 ? 3.362 -6.197 -8.376 1.00 95.12 177 PHE A N 1
ATOM 1375 C CA . PHE A 1 177 ? 3.104 -7.439 -9.089 1.00 95.12 177 PHE A CA 1
ATOM 1376 C C . PHE A 1 177 ? 1.914 -7.352 -10.042 1.00 95.12 177 PHE A C 1
ATOM 1378 O O . PHE A 1 177 ? 1.505 -8.372 -10.570 1.00 95.12 177 PHE A O 1
ATOM 1385 N N . LYS A 1 178 ? 1.368 -6.160 -10.314 1.00 97.31 178 LYS A N 1
ATOM 1386 C CA . LYS A 1 178 ? 0.426 -5.937 -11.419 1.00 97.31 178 LYS A CA 1
ATOM 1387 C C . LYS A 1 178 ? 1.068 -5.056 -12.483 1.00 97.31 178 LYS A C 1
ATOM 1389 O O . LYS A 1 178 ? 1.829 -4.141 -12.176 1.00 97.31 178 LYS A O 1
ATOM 1394 N N . ASN A 1 179 ? 0.699 -5.287 -13.736 1.00 97.81 179 ASN A N 1
ATOM 1395 C CA . ASN A 1 179 ? 1.133 -4.501 -14.886 1.00 97.81 179 ASN A CA 1
ATOM 1396 C C . ASN A 1 179 ? -0.077 -3.974 -15.644 1.00 97.81 179 ASN A C 1
ATOM 1398 O O . ASN A 1 179 ? -1.065 -4.687 -15.789 1.00 97.81 179 ASN A O 1
ATOM 1402 N N . ARG A 1 180 ? 0.022 -2.743 -16.151 1.00 97.81 180 ARG A N 1
ATOM 1403 C CA . ARG A 1 180 ? -1.002 -2.082 -16.960 1.00 97.81 180 ARG A CA 1
ATOM 1404 C C . ARG A 1 180 ? -0.479 -1.865 -18.375 1.00 97.81 180 ARG A C 1
ATOM 1406 O O . ARG A 1 180 ? 0.598 -1.296 -18.554 1.00 97.81 180 ARG A O 1
ATOM 1413 N N . CYS A 1 181 ? -1.243 -2.266 -19.385 1.00 98.38 181 CYS A N 1
ATOM 1414 C CA . CYS A 1 181 ? -0.931 -1.928 -20.769 1.00 98.38 181 CYS A CA 1
ATOM 1415 C C . CYS A 1 181 ? -1.144 -0.435 -21.030 1.00 98.38 181 CYS A C 1
ATOM 1417 O O . CYS A 1 181 ? -2.191 0.120 -20.699 1.00 98.38 181 CYS A O 1
ATOM 1419 N N . THR A 1 182 ? -0.168 0.213 -21.668 1.00 97.69 182 THR A N 1
ATOM 1420 C CA . THR A 1 182 ? -0.254 1.640 -22.023 1.00 97.69 182 THR A CA 1
ATOM 1421 C C . THR A 1 182 ? -1.152 1.929 -23.231 1.00 97.69 182 THR A C 1
ATOM 1423 O O . THR A 1 182 ? -1.450 3.092 -23.483 1.00 97.69 182 THR A O 1
ATOM 1426 N N . ILE A 1 183 ? -1.603 0.894 -23.954 1.00 97.75 183 ILE A N 1
ATOM 1427 C CA . ILE A 1 183 ? -2.472 1.013 -25.135 1.00 97.75 183 ILE A CA 1
ATOM 1428 C C . ILE A 1 183 ? -3.911 0.603 -24.805 1.00 97.75 183 ILE A C 1
ATOM 1430 O O . ILE A 1 183 ? -4.807 1.439 -24.849 1.00 97.75 183 ILE A O 1
ATOM 1434 N N . CYS A 1 184 ? -4.150 -0.669 -24.464 1.00 97.38 184 CYS A N 1
ATOM 1435 C CA . CYS A 1 184 ? -5.509 -1.177 -24.227 1.00 97.38 184 CYS A CA 1
ATOM 1436 C C . CYS A 1 184 ? -5.989 -1.027 -22.775 1.00 97.38 184 CYS A C 1
ATOM 1438 O O . CYS A 1 184 ? -7.152 -1.291 -22.487 1.00 97.38 184 CYS A O 1
ATOM 1440 N N . GLY A 1 185 ? -5.109 -0.626 -21.851 1.00 96.69 185 GLY A N 1
ATOM 1441 C CA . GLY A 1 185 ? -5.448 -0.440 -20.440 1.00 96.69 185 GLY A CA 1
ATOM 1442 C C . GLY A 1 185 ? -5.579 -1.726 -19.619 1.00 96.69 185 GLY A C 1
ATOM 1443 O O . GLY A 1 185 ? -5.786 -1.608 -18.411 1.00 96.69 185 GLY A O 1
ATOM 1444 N N . ASP A 1 186 ? -5.423 -2.907 -20.234 1.00 97.19 186 ASP A N 1
ATOM 1445 C CA . ASP A 1 186 ? -5.505 -4.213 -19.567 1.00 97.19 186 ASP A CA 1
ATOM 1446 C C . ASP A 1 186 ? -4.556 -4.296 -18.366 1.00 97.19 186 ASP A C 1
ATOM 1448 O O . ASP A 1 186 ? -3.411 -3.834 -18.442 1.00 97.19 186 ASP A O 1
ATOM 1452 N N . VAL A 1 187 ? -5.044 -4.866 -17.263 1.00 97.44 187 VAL A N 1
ATOM 1453 C CA . VAL A 1 187 ? -4.307 -5.000 -16.004 1.00 97.44 187 VAL A CA 1
ATOM 1454 C C . VAL A 1 187 ? -4.225 -6.466 -15.626 1.00 97.44 187 VAL A C 1
ATOM 1456 O O . VAL A 1 187 ? -5.251 -7.109 -15.424 1.00 97.44 187 VAL A O 1
ATOM 1459 N N . ARG A 1 188 ? -3.005 -6.981 -15.464 1.00 97.06 188 ARG A N 1
ATOM 1460 C CA . ARG A 1 188 ? -2.771 -8.372 -15.057 1.00 97.06 188 ARG A CA 1
ATOM 1461 C C . ARG A 1 188 ? -1.752 -8.467 -13.949 1.00 97.06 188 ARG A C 1
ATOM 1463 O O . ARG A 1 188 ? -0.803 -7.684 -13.901 1.00 97.06 188 ARG A O 1
ATOM 1470 N N . GLU A 1 189 ? -1.948 -9.452 -13.085 1.00 96.81 189 GLU A N 1
ATOM 1471 C CA . GLU A 1 189 ? -0.912 -9.871 -12.156 1.00 96.81 189 GLU A CA 1
ATOM 1472 C C . GLU A 1 189 ? 0.220 -10.581 -12.912 1.00 96.81 189 GLU A C 1
ATOM 1474 O O . GLU A 1 189 ? -0.008 -11.295 -13.887 1.00 96.81 189 GLU A O 1
ATOM 1479 N N . ASN A 1 190 ? 1.451 -10.349 -12.474 1.00 96.38 190 ASN A N 1
ATOM 1480 C CA . ASN A 1 190 ? 2.651 -11.015 -12.938 1.00 96.38 190 ASN A CA 1
ATOM 1481 C C . ASN A 1 190 ? 3.653 -11.067 -11.779 1.00 96.38 190 ASN A C 1
ATOM 1483 O O . ASN A 1 190 ? 4.138 -10.028 -11.310 1.00 96.38 190 ASN A O 1
ATOM 1487 N N . ARG A 1 191 ? 4.005 -12.285 -11.368 1.00 95.31 191 ARG A N 1
ATOM 1488 C CA . ARG A 1 191 ? 5.008 -12.565 -10.331 1.00 95.31 191 ARG A CA 1
ATOM 1489 C C . ARG A 1 191 ? 6.277 -13.207 -10.897 1.00 95.31 191 ARG A C 1
ATOM 1491 O O . ARG A 1 191 ? 7.085 -13.712 -10.129 1.00 95.31 191 ARG A O 1
ATOM 1498 N N . ASP A 1 192 ? 6.449 -13.174 -12.216 1.00 97.06 192 ASP A N 1
ATOM 1499 C CA . ASP A 1 192 ? 7.606 -13.763 -12.880 1.00 97.06 192 ASP A CA 1
ATOM 1500 C C . ASP A 1 192 ? 8.891 -13.049 -12.439 1.00 97.06 192 ASP A C 1
ATOM 1502 O O . ASP A 1 192 ? 8.924 -11.816 -12.288 1.00 97.06 192 ASP A O 1
ATOM 1506 N N . SER A 1 193 ? 9.937 -13.851 -12.244 1.00 95.12 193 SER A N 1
ATOM 1507 C CA . SER A 1 193 ? 11.297 -13.435 -11.915 1.00 95.12 193 SER A CA 1
ATOM 1508 C C . SER A 1 193 ? 12.263 -14.139 -12.881 1.00 95.12 193 SER A C 1
ATOM 1510 O O . SER A 1 193 ? 12.373 -15.368 -12.844 1.00 95.12 193 SER A O 1
ATOM 1512 N N . PRO A 1 194 ? 12.917 -13.396 -13.792 1.00 96.94 194 PRO A N 1
ATOM 1513 C CA . PRO A 1 194 ? 12.659 -11.991 -14.108 1.00 96.94 194 PRO A CA 1
ATOM 1514 C C . PRO A 1 194 ? 11.311 -11.806 -14.828 1.00 96.94 194 PRO A C 1
ATOM 1516 O O . PRO A 1 194 ? 10.804 -12.724 -15.467 1.00 96.94 194 PRO A O 1
ATOM 1519 N N . ILE A 1 195 ? 10.750 -10.590 -14.793 1.00 96.69 1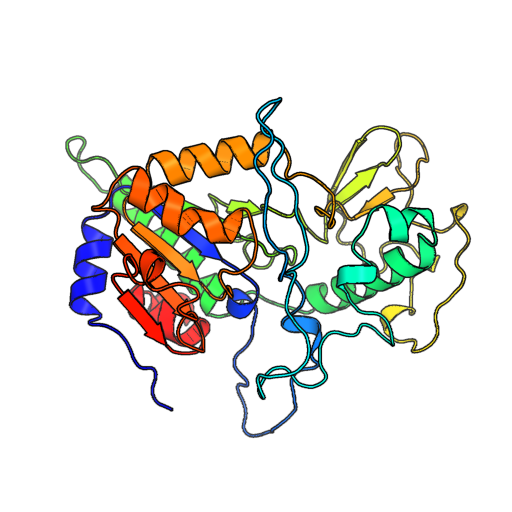95 ILE A N 1
ATOM 1520 C CA . ILE A 1 195 ? 9.491 -10.275 -15.505 1.00 96.69 195 ILE A CA 1
ATOM 1521 C C . ILE A 1 195 ? 9.608 -10.467 -17.028 1.00 96.69 195 ILE A C 1
ATOM 1523 O O . ILE A 1 195 ? 8.645 -10.850 -17.684 1.00 96.69 195 ILE A O 1
ATOM 1527 N N . VAL A 1 196 ? 10.790 -10.199 -17.591 1.00 97.88 196 VAL A N 1
ATOM 1528 C CA . VAL A 1 196 ? 11.184 -10.558 -18.961 1.00 97.88 196 VAL A CA 1
ATOM 1529 C C . VAL A 1 196 ? 12.675 -10.911 -18.983 1.00 97.88 196 VAL A C 1
ATOM 1531 O O . VAL A 1 196 ? 13.433 -10.340 -18.192 1.00 97.88 196 VAL A O 1
ATOM 1534 N N . PRO A 1 197 ? 13.140 -11.780 -19.902 1.00 98.06 197 PRO A N 1
ATOM 1535 C CA . PRO A 1 197 ? 14.548 -12.184 -19.969 1.00 98.06 197 PRO A CA 1
ATOM 1536 C C . PRO A 1 197 ? 15.526 -11.008 -20.079 1.00 98.06 197 PRO A C 1
ATOM 1538 O O . PRO A 1 197 ? 16.584 -11.019 -19.458 1.00 98.06 197 PRO A O 1
ATOM 1541 N N . ALA A 1 198 ? 15.151 -9.956 -20.809 1.00 97.75 198 ALA A N 1
ATOM 1542 C CA . ALA A 1 198 ? 15.997 -8.786 -21.023 1.00 97.75 198 ALA A CA 1
ATOM 1543 C C . ALA A 1 198 ? 16.210 -7.912 -19.779 1.00 97.75 198 ALA A C 1
ATOM 1545 O O . ALA A 1 198 ? 17.031 -7.001 -19.833 1.00 97.75 198 ALA A O 1
ATOM 1546 N N . LEU A 1 199 ? 15.507 -8.162 -18.669 1.00 97.44 199 LEU A N 1
ATOM 1547 C CA . LEU A 1 199 ? 15.747 -7.492 -17.385 1.00 97.44 199 LEU A CA 1
ATOM 1548 C C . LEU A 1 199 ? 16.582 -8.335 -16.414 1.00 97.44 199 LEU A C 1
ATOM 1550 O O . LEU A 1 199 ? 17.076 -7.779 -15.436 1.00 97.44 199 LEU A O 1
ATOM 1554 N N . ALA A 1 200 ? 16.813 -9.618 -16.712 1.00 96.62 200 ALA A N 1
ATOM 1555 C CA . ALA A 1 200 ? 17.593 -10.513 -15.863 1.00 96.62 200 ALA A CA 1
ATOM 1556 C C . ALA A 1 200 ? 18.969 -9.922 -15.518 1.00 96.62 200 ALA A C 1
ATOM 1558 O O . ALA A 1 200 ? 19.693 -9.455 -16.411 1.00 96.62 200 ALA A O 1
ATOM 1559 N N . GLY A 1 201 ? 19.324 -9.960 -14.233 1.00 92.56 201 GLY A N 1
ATOM 1560 C CA . GLY A 1 201 ? 20.614 -9.524 -13.708 1.00 92.56 201 GLY A CA 1
ATOM 1561 C C . GLY A 1 201 ? 20.732 -8.016 -13.481 1.00 92.56 201 GLY A C 1
ATOM 1562 O O . GLY A 1 201 ? 21.624 -7.597 -12.745 1.00 92.56 201 GLY A O 1
ATOM 1563 N N . THR A 1 202 ? 19.831 -7.194 -14.037 1.00 92.44 202 THR A N 1
ATOM 1564 C CA . THR A 1 202 ? 19.908 -5.726 -13.890 1.00 92.44 202 THR A CA 1
ATOM 1565 C C . THR A 1 202 ? 19.727 -5.255 -12.448 1.00 92.44 202 THR A C 1
ATOM 1567 O O . THR A 1 202 ? 20.201 -4.178 -12.090 1.00 92.44 202 THR A O 1
ATOM 1570 N N . GLU A 1 203 ? 19.086 -6.062 -11.605 1.00 85.88 203 GLU A N 1
ATOM 1571 C CA . GLU A 1 203 ? 18.928 -5.858 -10.168 1.00 85.88 203 GLU A CA 1
ATOM 1572 C C . GLU A 1 203 ? 20.249 -5.944 -9.384 1.00 85.88 203 GLU A C 1
ATOM 1574 O O . GLU A 1 203 ? 20.329 -5.399 -8.283 1.00 85.88 203 GLU A O 1
ATOM 1579 N N . ASN A 1 204 ? 21.282 -6.577 -9.955 1.00 85.50 204 ASN A N 1
ATOM 1580 C CA . ASN A 1 204 ? 22.607 -6.752 -9.349 1.00 85.50 204 ASN A CA 1
ATOM 1581 C C . ASN A 1 204 ? 23.681 -5.837 -9.968 1.00 85.50 204 ASN A C 1
ATOM 1583 O O . ASN A 1 204 ? 24.830 -5.849 -9.531 1.00 85.50 204 ASN A O 1
ATOM 1587 N N . GLU A 1 205 ? 23.332 -5.059 -10.995 1.00 83.88 205 GLU A N 1
ATOM 1588 C CA . GLU A 1 205 ? 24.264 -4.205 -11.733 1.00 83.88 205 GLU A CA 1
ATOM 1589 C C . GLU A 1 205 ? 24.230 -2.750 -11.227 1.00 83.88 205 GLU A C 1
ATOM 1591 O O . GLU A 1 205 ? 23.165 -2.146 -11.055 1.00 83.88 205 GLU A O 1
ATOM 1596 N N . GLU A 1 206 ? 25.404 -2.139 -11.051 1.00 75.94 206 GLU A N 1
ATOM 1597 C CA . GLU A 1 206 ? 25.515 -0.714 -10.698 1.00 75.94 206 GLU A CA 1
ATOM 1598 C C . GLU A 1 206 ? 25.218 0.211 -11.887 1.00 75.94 206 GLU A C 1
ATOM 1600 O O . GLU A 1 206 ? 24.655 1.292 -11.707 1.00 75.94 206 GLU A O 1
ATOM 1605 N N . ALA A 1 207 ? 25.571 -0.215 -13.102 1.00 82.00 207 ALA A N 1
ATOM 1606 C CA . ALA A 1 207 ? 25.348 0.542 -14.328 1.00 82.00 207 ALA A CA 1
ATOM 1607 C C . ALA A 1 207 ? 23.954 0.278 -14.915 1.00 82.00 207 ALA A C 1
ATOM 1609 O O . ALA A 1 207 ? 23.392 -0.807 -14.784 1.00 82.00 207 ALA A O 1
ATOM 1610 N N . GLU A 1 208 ? 23.390 1.280 -15.591 1.00 84.25 208 GLU A N 1
ATOM 1611 C CA . GLU A 1 208 ? 22.140 1.101 -16.329 1.00 84.25 208 GLU A CA 1
ATOM 1612 C C . GLU A 1 208 ? 22.392 0.365 -17.641 1.00 84.25 208 GLU A C 1
ATOM 1614 O O . GLU A 1 208 ? 23.301 0.724 -18.391 1.00 84.25 208 GLU A O 1
ATOM 1619 N N . ARG A 1 209 ? 21.536 -0.610 -17.963 1.00 88.69 209 ARG A N 1
ATOM 1620 C CA . ARG A 1 209 ? 21.510 -1.193 -19.307 1.00 88.69 209 ARG A CA 1
ATOM 1621 C C . ARG A 1 209 ? 20.587 -0.408 -20.225 1.00 88.69 209 ARG A C 1
ATOM 1623 O O . ARG A 1 209 ? 19.484 -0.015 -19.839 1.00 88.69 209 ARG A O 1
ATOM 1630 N N . GLU A 1 210 ? 20.992 -0.227 -21.470 1.00 92.44 210 GLU A N 1
ATOM 1631 C CA . GLU A 1 210 ? 20.076 0.226 -22.510 1.00 92.44 210 GLU A CA 1
ATOM 1632 C C . GLU A 1 210 ? 19.373 -1.001 -23.097 1.00 92.44 210 GLU A C 1
ATOM 1634 O O . GLU A 1 210 ? 19.978 -1.794 -23.812 1.00 92.44 210 GLU A O 1
ATOM 1639 N N . ILE A 1 211 ? 18.111 -1.204 -22.715 1.00 96.81 211 ILE A N 1
ATOM 1640 C CA . ILE A 1 211 ? 17.276 -2.310 -23.190 1.00 96.81 211 ILE A CA 1
ATOM 1641 C C . ILE A 1 211 ? 16.327 -1.745 -24.240 1.00 96.81 211 ILE A C 1
ATOM 1643 O O . ILE A 1 211 ? 15.652 -0.739 -23.989 1.00 96.81 211 ILE A O 1
ATOM 1647 N N . ALA A 1 212 ? 16.282 -2.388 -25.405 1.00 97.31 212 ALA A N 1
ATOM 1648 C CA . ALA A 1 212 ? 15.430 -1.973 -26.508 1.00 97.31 212 ALA A CA 1
ATOM 1649 C C . ALA A 1 212 ? 13.943 -2.059 -26.121 1.00 97.31 212 ALA A C 1
ATOM 1651 O O . ALA A 1 212 ? 13.534 -2.878 -25.294 1.00 97.31 212 ALA A O 1
ATOM 1652 N N . LEU A 1 213 ? 13.106 -1.194 -26.701 1.00 96.88 213 LEU A N 1
ATOM 1653 C CA . LEU A 1 213 ? 11.692 -1.101 -26.322 1.00 96.88 213 LEU A CA 1
ATOM 1654 C C . LEU A 1 213 ? 10.935 -2.405 -26.568 1.00 96.88 213 LEU A C 1
ATOM 1656 O O . LEU A 1 213 ? 9.990 -2.694 -25.838 1.00 96.88 213 LEU A O 1
ATOM 1660 N N . GLU A 1 214 ? 11.286 -3.143 -27.615 1.00 96.81 214 GLU A N 1
ATOM 1661 C CA . GLU A 1 214 ? 10.746 -4.446 -28.006 1.00 96.81 214 GLU A CA 1
ATOM 1662 C C . GLU A 1 214 ? 11.001 -5.539 -26.964 1.00 96.81 214 GLU A C 1
ATOM 1664 O O . GLU A 1 214 ? 10.136 -6.394 -26.787 1.00 96.81 214 GLU A O 1
ATOM 1669 N N . ASP A 1 215 ? 12.105 -5.439 -26.224 1.00 98.06 215 ASP A N 1
ATOM 1670 C CA . ASP A 1 215 ? 12.536 -6.418 -25.224 1.00 98.06 215 ASP A CA 1
ATOM 1671 C C . ASP A 1 215 ? 11.987 -6.125 -23.815 1.00 98.06 215 ASP A C 1
ATOM 1673 O O . ASP A 1 215 ? 12.099 -6.947 -22.902 1.00 98.06 215 ASP A O 1
ATOM 1677 N N . LEU A 1 216 ? 11.376 -4.952 -23.615 1.00 98.44 216 LEU A N 1
ATOM 1678 C CA . LEU A 1 216 ? 10.682 -4.591 -22.375 1.00 98.44 216 LEU A CA 1
ATOM 1679 C C . LEU A 1 216 ? 9.307 -5.278 -22.268 1.00 98.44 216 LEU A C 1
ATOM 1681 O O . LEU A 1 216 ? 8.723 -5.631 -23.292 1.00 98.44 216 LEU A O 1
ATOM 1685 N N . PRO A 1 217 ? 8.725 -5.408 -21.055 1.00 98.38 217 PRO A N 1
ATOM 1686 C CA . PRO A 1 217 ? 7.442 -6.085 -20.849 1.00 98.38 217 PRO A CA 1
ATOM 1687 C C . PRO A 1 217 ? 6.329 -5.630 -21.813 1.00 98.38 217 PRO A C 1
ATOM 1689 O O . PRO A 1 217 ? 6.004 -4.441 -21.893 1.00 98.38 217 PRO A O 1
ATOM 1692 N N . LYS A 1 218 ? 5.716 -6.583 -22.531 1.00 98.31 218 LYS A N 1
ATOM 1693 C CA . LYS A 1 218 ? 4.663 -6.347 -23.537 1.00 98.31 218 LYS A CA 1
ATOM 1694 C C . LYS A 1 218 ? 3.327 -6.958 -23.145 1.00 98.31 218 LYS A C 1
ATOM 1696 O O . LYS A 1 218 ? 3.253 -7.992 -22.490 1.00 98.31 218 LYS A O 1
ATOM 1701 N N . CYS A 1 219 ? 2.254 -6.307 -23.574 1.00 98.12 219 CYS A N 1
ATOM 1702 C CA . CYS A 1 219 ? 0.900 -6.805 -23.416 1.00 98.12 219 CYS A CA 1
ATOM 1703 C C . CYS A 1 219 ? 0.664 -7.987 -24.359 1.00 98.12 219 CYS A C 1
ATOM 1705 O O . CYS A 1 219 ? 0.814 -7.838 -25.570 1.00 98.12 219 CYS A O 1
ATOM 1707 N N . GLY A 1 220 ? 0.234 -9.124 -23.809 1.00 95.38 220 GLY A N 1
ATOM 1708 C CA . GLY A 1 220 ? -0.103 -10.312 -24.599 1.00 95.38 220 GLY A CA 1
ATOM 1709 C C . GLY A 1 220 ? -1.300 -10.127 -25.540 1.00 95.38 220 GLY A C 1
ATOM 1710 O O . GLY A 1 220 ? -1.408 -10.859 -26.513 1.00 95.38 220 GLY A O 1
ATOM 1711 N N . GLU A 1 221 ? -2.164 -9.136 -25.291 1.00 96.25 221 GLU A N 1
ATOM 1712 C CA . GLU A 1 221 ? -3.381 -8.908 -26.089 1.00 96.25 221 GLU A CA 1
ATOM 1713 C C . GLU A 1 221 ? -3.156 -7.993 -27.298 1.00 96.25 221 GLU A C 1
ATOM 1715 O O . GLU A 1 221 ? -3.721 -8.216 -28.364 1.00 96.25 221 GLU A O 1
ATOM 1720 N N . CYS A 1 222 ? -2.356 -6.932 -27.145 1.00 97.56 222 CYS A N 1
ATOM 1721 C CA . CYS A 1 222 ? -2.191 -5.909 -28.190 1.00 97.56 222 CYS A CA 1
ATOM 1722 C C . CYS A 1 222 ? -0.734 -5.571 -28.530 1.00 97.56 222 CYS A C 1
ATOM 1724 O O . CYS A 1 222 ? -0.489 -4.680 -29.340 1.00 97.56 222 CYS A O 1
ATOM 1726 N N . GLY A 1 223 ? 0.245 -6.209 -27.881 1.00 97.31 223 GLY A N 1
ATOM 1727 C CA . GLY A 1 223 ? 1.671 -5.918 -28.072 1.00 97.31 223 GLY A CA 1
ATOM 1728 C C . GLY A 1 223 ? 2.138 -4.571 -27.502 1.00 97.31 223 GLY A C 1
ATOM 1729 O O . GLY A 1 223 ? 3.314 -4.229 -27.611 1.00 97.31 223 GLY A O 1
ATOM 1730 N N . GLY A 1 224 ? 1.249 -3.794 -26.874 1.00 97.94 224 GLY A N 1
ATOM 1731 C CA . GLY A 1 224 ? 1.592 -2.510 -26.265 1.00 97.94 224 GLY A CA 1
ATOM 1732 C C . GLY A 1 224 ? 2.589 -2.642 -25.114 1.00 97.94 224 GLY A C 1
ATOM 1733 O O . GLY A 1 224 ? 2.581 -3.635 -24.386 1.00 97.94 224 GLY A O 1
ATOM 1734 N N . LEU A 1 225 ? 3.426 -1.620 -24.916 1.00 98.50 225 LEU A N 1
ATOM 1735 C CA . LEU A 1 225 ? 4.356 -1.563 -23.788 1.00 98.50 225 LEU A CA 1
ATOM 1736 C C . LEU A 1 225 ? 3.570 -1.608 -22.471 1.00 98.50 225 LEU A C 1
ATOM 1738 O O . LEU A 1 225 ? 2.637 -0.822 -22.266 1.00 98.50 225 LEU A O 1
ATOM 1742 N N . LEU A 1 226 ? 3.935 -2.524 -21.582 1.00 98.69 226 LEU A N 1
ATOM 1743 C CA . LEU A 1 226 ? 3.422 -2.536 -20.221 1.00 98.69 226 LEU A CA 1
ATOM 1744 C C . LEU A 1 226 ? 4.157 -1.488 -19.389 1.00 98.69 226 LEU A C 1
ATOM 1746 O O . LEU A 1 226 ? 5.324 -1.172 -19.622 1.00 98.69 226 LEU A O 1
ATOM 1750 N N . ARG A 1 227 ? 3.478 -1.017 -18.351 1.00 98.19 227 ARG A N 1
ATOM 1751 C CA . ARG A 1 227 ? 4.070 -0.314 -17.212 1.00 98.19 227 ARG A CA 1
ATOM 1752 C C . ARG A 1 227 ? 3.670 -1.019 -15.913 1.00 98.19 227 ARG A C 1
ATOM 1754 O O . ARG A 1 227 ? 2.628 -1.680 -15.899 1.00 98.19 227 ARG A O 1
ATOM 1761 N N . PRO A 1 228 ? 4.414 -0.835 -14.813 1.00 97.12 228 PRO A N 1
ATOM 1762 C CA . PRO A 1 228 ? 3.944 -1.232 -13.493 1.00 97.12 228 PRO A CA 1
ATOM 1763 C C . PRO A 1 228 ? 2.578 -0.600 -13.208 1.00 97.12 228 PRO A C 1
ATOM 1765 O O . PRO A 1 228 ? 2.357 0.588 -13.479 1.00 97.12 228 PRO A O 1
ATOM 1768 N N . HIS A 1 229 ? 1.653 -1.392 -12.674 1.00 96.88 229 HIS A N 1
ATOM 1769 C CA . HIS A 1 229 ? 0.332 -0.928 -12.275 1.00 96.88 229 HIS A CA 1
ATOM 1770 C C . HIS A 1 229 ? 0.394 -0.328 -10.868 1.00 96.88 229 HIS A C 1
ATOM 1772 O O . HIS A 1 229 ? -0.140 -0.847 -9.889 1.00 96.88 229 HIS A O 1
ATOM 1778 N N . VAL A 1 230 ? 1.087 0.799 -10.807 1.00 93.44 230 VAL A N 1
ATOM 1779 C CA . VAL A 1 230 ? 1.280 1.613 -9.615 1.00 93.44 230 VAL A CA 1
ATOM 1780 C C . VAL A 1 230 ? 0.917 3.046 -9.963 1.00 93.44 230 VAL A C 1
ATOM 1782 O O . VAL A 1 230 ? 1.105 3.469 -11.111 1.00 93.44 230 VAL A O 1
ATOM 1785 N N . VAL A 1 231 ? 0.399 3.781 -8.988 1.00 90.75 231 VAL A N 1
ATOM 1786 C CA . VAL A 1 231 ? 0.128 5.205 -9.162 1.00 90.75 231 VAL A CA 1
ATOM 1787 C C . VAL A 1 231 ? 1.448 5.954 -9.056 1.00 90.75 231 VAL A C 1
ATOM 1789 O O . VAL A 1 231 ? 2.125 5.899 -8.028 1.00 90.75 231 VAL A O 1
ATOM 1792 N N . TRP A 1 232 ? 1.836 6.617 -10.139 1.00 89.00 232 TRP A N 1
ATOM 1793 C CA . TRP A 1 232 ? 3.007 7.480 -10.153 1.00 89.00 232 TRP A CA 1
ATOM 1794 C C . TRP A 1 232 ? 2.695 8.859 -9.576 1.00 89.00 232 TRP A C 1
ATOM 1796 O O . TRP A 1 232 ? 1.543 9.283 -9.486 1.00 89.00 232 TRP A O 1
ATOM 1806 N N . PHE A 1 233 ? 3.744 9.596 -9.228 1.00 78.06 233 PHE A N 1
ATOM 1807 C CA . PHE A 1 233 ? 3.608 11.029 -9.005 1.00 78.06 233 PHE A CA 1
ATOM 1808 C C . PHE A 1 233 ? 3.032 11.708 -10.239 1.00 78.06 233 PHE A C 1
ATOM 1810 O O . PHE A 1 233 ? 3.295 11.282 -11.363 1.00 78.06 233 PHE A O 1
ATOM 1817 N N . GLU A 1 234 ? 2.289 12.790 -10.019 1.00 81.62 234 GLU A N 1
ATOM 1818 C CA . GLU A 1 234 ? 1.547 13.525 -11.050 1.00 81.62 234 GLU A CA 1
ATOM 1819 C C . GLU A 1 234 ? 0.334 12.751 -11.604 1.00 81.62 234 GLU A C 1
ATOM 1821 O O . GLU A 1 234 ? -0.436 13.303 -12.392 1.00 81.62 234 GLU A O 1
ATOM 1826 N N . GLU A 1 235 ? 0.103 11.506 -11.172 1.00 85.62 235 GLU A N 1
ATOM 1827 C CA . GLU A 1 235 ? -1.102 10.748 -11.501 1.00 85.62 235 GLU A CA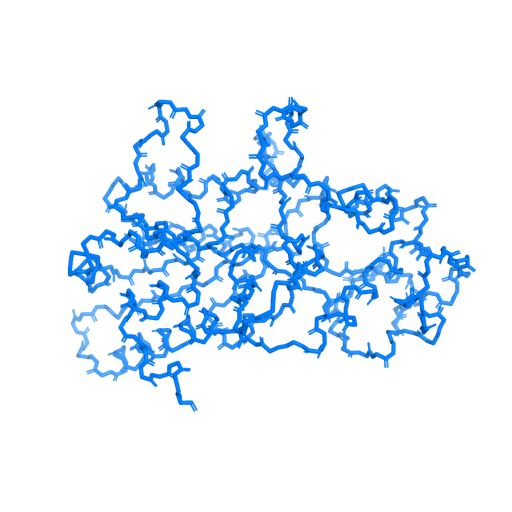 1
ATOM 1828 C C . GLU A 1 235 ? -2.153 10.847 -10.400 1.00 85.62 235 GLU A C 1
ATOM 1830 O O . GLU A 1 235 ? -1.862 11.084 -9.225 1.00 85.62 235 GLU A O 1
ATOM 1835 N N . SER A 1 236 ? -3.410 10.675 -10.800 1.00 85.25 236 SER A N 1
ATOM 1836 C CA . SER A 1 236 ? -4.523 10.571 -9.868 1.00 85.25 236 SER A CA 1
ATOM 1837 C C . SER A 1 236 ? -4.713 9.136 -9.399 1.00 85.25 236 SER A C 1
ATOM 1839 O O . SER A 1 236 ? -4.576 8.211 -10.203 1.00 85.25 236 SER A O 1
ATOM 1841 N N . LEU A 1 237 ? -5.141 8.958 -8.147 1.00 86.94 237 LEU A N 1
ATOM 1842 C CA . LEU A 1 237 ? -5.672 7.667 -7.705 1.00 86.94 237 LEU A CA 1
ATOM 1843 C C . LEU A 1 237 ? -6.858 7.255 -8.590 1.00 86.94 237 LEU A C 1
ATOM 1845 O O . LEU A 1 237 ? -7.610 8.102 -9.085 1.00 86.94 237 LEU A O 1
ATOM 1849 N N . GLU A 1 238 ? -7.049 5.950 -8.773 1.00 89.06 238 GLU A N 1
ATOM 1850 C CA . GLU A 1 238 ? -8.197 5.447 -9.523 1.00 89.06 238 GLU A CA 1
ATOM 1851 C C . GLU A 1 238 ? -9.511 5.843 -8.858 1.00 89.06 238 GLU A C 1
ATOM 1853 O O . GLU A 1 238 ? -9.671 5.746 -7.642 1.00 89.06 238 GLU A O 1
ATOM 1858 N N . THR A 1 239 ? -10.489 6.259 -9.663 1.00 88.94 239 THR A N 1
ATOM 1859 C CA . THR A 1 239 ? -11.783 6.729 -9.155 1.00 88.94 239 THR A CA 1
ATOM 1860 C C . THR A 1 239 ? -12.515 5.656 -8.346 1.00 88.94 239 THR A C 1
ATOM 1862 O O . THR A 1 239 ? -13.119 5.971 -7.325 1.00 88.94 239 THR A O 1
ATOM 1865 N N . SER A 1 240 ? -12.427 4.388 -8.755 1.00 92.94 240 SER A N 1
ATOM 1866 C CA . SER A 1 240 ? -12.997 3.249 -8.022 1.00 92.94 240 SER A CA 1
ATOM 1867 C C . SER A 1 240 ? -12.328 3.048 -6.656 1.00 92.94 240 SER A C 1
ATOM 1869 O O . SER A 1 240 ? -13.013 2.831 -5.658 1.00 92.94 240 SER A O 1
ATOM 1871 N N . VAL A 1 241 ? -11.000 3.172 -6.594 1.00 92.62 241 VAL A N 1
ATOM 1872 C CA . VAL A 1 241 ? -10.212 3.091 -5.356 1.00 92.62 241 VAL A CA 1
ATOM 1873 C C . VAL A 1 241 ? -10.553 4.254 -4.427 1.00 92.62 241 VAL A C 1
ATOM 1875 O O . VAL A 1 241 ? -10.833 4.033 -3.252 1.00 92.62 241 VAL A O 1
ATOM 1878 N N . LEU A 1 242 ? -10.613 5.480 -4.952 1.00 87.94 242 LEU A N 1
ATOM 1879 C CA . LEU A 1 242 ? -11.027 6.663 -4.195 1.00 87.94 242 LEU A CA 1
ATOM 1880 C C . LEU A 1 242 ? -12.433 6.521 -3.619 1.00 87.94 242 LEU A C 1
ATOM 1882 O O . LEU A 1 242 ? -12.639 6.839 -2.451 1.00 87.94 242 LEU A O 1
ATOM 1886 N N . ALA A 1 243 ? -13.383 6.019 -4.409 1.00 89.69 243 ALA A N 1
ATOM 1887 C CA . ALA A 1 243 ? -14.747 5.792 -3.949 1.00 89.69 243 ALA A CA 1
ATOM 1888 C C . ALA A 1 243 ? -14.792 4.772 -2.800 1.00 89.69 243 ALA A C 1
ATOM 1890 O O . ALA A 1 243 ? -15.459 5.024 -1.798 1.00 89.69 243 ALA A O 1
ATOM 1891 N N . ARG A 1 244 ? -14.035 3.667 -2.895 1.00 96.12 244 ARG A N 1
ATOM 1892 C CA . ARG A 1 244 ? -13.908 2.683 -1.803 1.00 96.12 244 ARG A CA 1
ATOM 1893 C C . ARG A 1 244 ? -13.302 3.306 -0.545 1.00 96.12 244 ARG A C 1
ATOM 1895 O O . ARG A 1 244 ? -13.870 3.171 0.529 1.00 96.12 244 ARG A O 1
ATOM 1902 N N . ILE A 1 245 ? -12.201 4.048 -0.676 1.00 94.75 245 ILE A N 1
ATOM 1903 C CA . ILE A 1 245 ? -11.570 4.763 0.448 1.00 94.75 245 ILE A CA 1
ATOM 1904 C C . ILE A 1 245 ? -12.573 5.702 1.120 1.00 94.75 245 ILE A C 1
ATOM 1906 O O . ILE A 1 245 ? -12.727 5.681 2.337 1.00 94.75 245 ILE A O 1
ATOM 1910 N N . GLN A 1 246 ? -13.276 6.515 0.330 1.00 91.06 246 GLN A N 1
ATOM 1911 C CA . GLN A 1 246 ? -14.282 7.437 0.847 1.00 91.06 246 GLN A CA 1
ATOM 1912 C C . GLN A 1 246 ? -15.386 6.691 1.593 1.00 91.06 246 GLN A C 1
ATOM 1914 O O . GLN A 1 246 ? -15.771 7.130 2.672 1.00 91.06 246 GLN A O 1
ATOM 1919 N N . GLN A 1 247 ? -15.859 5.559 1.069 1.00 94.94 247 GLN A N 1
ATOM 1920 C CA . GLN A 1 247 ? -16.865 4.734 1.735 1.00 94.94 247 GLN A CA 1
ATOM 1921 C C . GLN A 1 247 ? -16.408 4.247 3.113 1.00 94.94 247 GLN A C 1
ATOM 1923 O O . GLN A 1 247 ? -17.204 4.351 4.042 1.00 94.94 247 GLN A O 1
ATOM 1928 N N . GLU A 1 248 ? -15.160 3.794 3.269 1.00 97.19 248 GLU A N 1
ATOM 1929 C CA . GLU A 1 248 ? -14.634 3.343 4.570 1.00 97.19 248 GLU A CA 1
ATOM 1930 C C . GLU A 1 248 ? -14.444 4.517 5.549 1.00 97.19 248 GLU A C 1
ATOM 1932 O O . GLU A 1 248 ? -14.892 4.481 6.699 1.00 97.19 248 GLU A O 1
ATOM 1937 N N . LEU A 1 249 ? -13.884 5.641 5.088 1.00 94.44 249 LEU A N 1
ATOM 1938 C CA . LEU A 1 249 ? -13.718 6.840 5.924 1.00 94.44 249 LEU A CA 1
ATOM 1939 C C . LEU A 1 249 ? -15.072 7.445 6.359 1.00 94.44 249 LEU A C 1
ATOM 1941 O O . LEU A 1 249 ? -15.203 7.968 7.470 1.00 94.44 249 LEU A O 1
ATOM 1945 N N . LEU A 1 250 ? -16.106 7.324 5.517 1.00 94.06 250 LEU A N 1
ATOM 1946 C CA . LEU A 1 250 ? -17.488 7.748 5.784 1.00 94.06 250 LEU A CA 1
ATOM 1947 C C . LEU A 1 250 ? -18.225 6.897 6.822 1.00 94.06 250 LEU A C 1
ATOM 1949 O O . LEU A 1 250 ? -19.364 7.222 7.154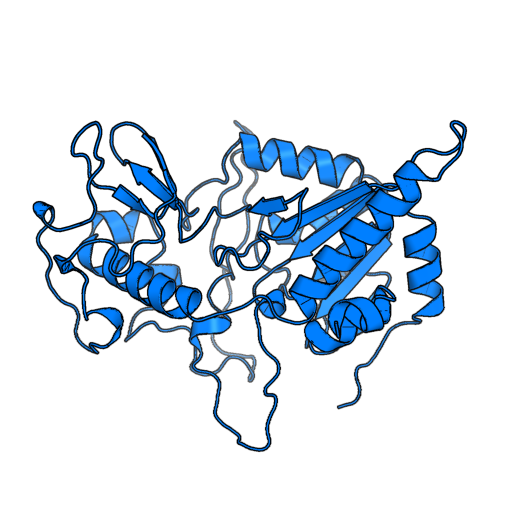 1.00 94.06 250 LEU A O 1
ATOM 1953 N N . ARG A 1 251 ? -17.631 5.829 7.341 1.00 94.88 251 ARG A N 1
ATOM 1954 C CA . ARG A 1 251 ? -18.195 5.026 8.440 1.00 94.88 251 ARG A CA 1
ATOM 1955 C C . ARG A 1 251 ? -17.224 4.831 9.598 1.00 94.88 251 ARG A C 1
ATOM 1957 O O . ARG A 1 251 ? -17.660 4.391 10.648 1.00 94.88 251 ARG A O 1
ATOM 1964 N N . CYS A 1 252 ? -15.962 5.216 9.425 1.00 96.62 252 CYS A N 1
ATOM 1965 C CA . CYS A 1 252 ? -14.905 5.133 10.425 1.00 96.62 252 CYS A CA 1
ATOM 1966 C C . CYS A 1 252 ? -15.320 5.716 11.783 1.00 96.62 252 CYS A C 1
ATOM 1968 O O . CYS A 1 252 ? -15.716 6.882 11.858 1.00 96.62 252 CYS A O 1
ATOM 1970 N N . ASP A 1 253 ? -15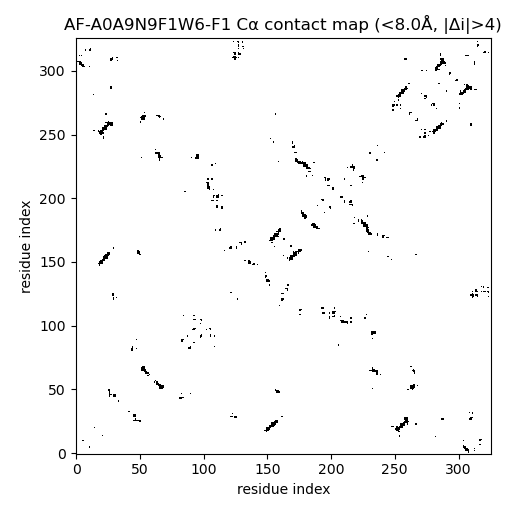.179 4.890 12.823 1.00 96.88 253 ASP A N 1
ATOM 1971 C CA . ASP A 1 253 ? -15.295 5.250 14.242 1.00 96.88 253 ASP A CA 1
ATOM 1972 C C . ASP A 1 253 ? -13.926 5.215 14.939 1.00 96.88 253 ASP A C 1
ATOM 1974 O O . ASP A 1 253 ? -13.711 5.917 15.927 1.00 96.88 253 ASP A O 1
ATOM 1978 N N . LEU A 1 254 ? -12.986 4.422 14.410 1.00 97.69 254 LEU A N 1
ATOM 1979 C CA . LEU A 1 254 ? -11.600 4.368 14.863 1.00 97.69 254 LEU A CA 1
ATOM 1980 C C . LEU A 1 254 ? -10.654 4.271 13.661 1.00 97.69 254 LEU A C 1
ATOM 1982 O O . LEU A 1 254 ? -10.720 3.314 12.892 1.00 97.69 254 LEU A O 1
ATOM 1986 N N . LEU A 1 255 ? -9.765 5.254 13.521 1.00 97.69 255 LEU A N 1
ATOM 1987 C CA . LEU A 1 255 ? -8.703 5.296 12.520 1.00 97.69 255 LEU A CA 1
ATOM 1988 C C . LEU A 1 255 ? -7.358 4.962 13.173 1.00 97.69 255 LEU A C 1
ATOM 1990 O O . LEU A 1 255 ? -6.886 5.692 14.042 1.00 97.69 255 LEU A O 1
ATOM 1994 N N . MET A 1 256 ? -6.704 3.902 12.714 1.00 97.50 256 MET A N 1
ATOM 1995 C CA . MET A 1 256 ? -5.319 3.597 13.069 1.00 97.50 256 MET A CA 1
ATOM 1996 C C . MET A 1 256 ? -4.392 4.067 11.952 1.00 97.50 256 MET A C 1
ATOM 1998 O O . MET A 1 256 ? -4.542 3.660 10.806 1.00 97.50 256 MET A O 1
ATOM 2002 N N . ILE A 1 257 ? -3.416 4.902 12.278 1.00 94.31 257 ILE A N 1
ATOM 2003 C CA . ILE A 1 257 ? -2.372 5.374 11.370 1.00 94.31 257 ILE A CA 1
ATOM 2004 C C . ILE A 1 257 ? -1.112 4.577 11.694 1.00 94.31 257 ILE A C 1
ATOM 2006 O O . ILE A 1 257 ? -0.588 4.686 12.798 1.00 94.31 257 ILE A O 1
ATOM 2010 N N . VAL A 1 258 ? -0.644 3.748 10.764 1.00 94.25 258 VAL A N 1
ATOM 2011 C CA . VAL A 1 258 ? 0.385 2.736 11.028 1.00 94.25 258 VAL A CA 1
ATOM 2012 C C . VAL A 1 258 ? 1.573 2.919 10.093 1.00 94.25 258 VAL A C 1
ATOM 2014 O O . VAL A 1 258 ? 1.477 2.710 8.883 1.00 94.25 258 VAL A O 1
ATOM 2017 N N . GLY A 1 259 ? 2.719 3.307 10.652 1.00 87.12 259 GLY A N 1
ATOM 2018 C CA . GLY A 1 259 ? 3.982 3.382 9.922 1.00 87.12 259 GLY A CA 1
ATOM 2019 C C . GLY A 1 259 ? 3.960 4.351 8.735 1.00 87.12 259 GLY A C 1
ATOM 2020 O O . GLY A 1 259 ? 4.557 4.075 7.700 1.00 87.12 259 GLY A O 1
ATOM 2021 N N . THR A 1 260 ? 3.262 5.478 8.835 1.00 80.75 260 THR A N 1
ATOM 2022 C CA . THR A 1 260 ? 3.273 6.524 7.798 1.00 80.75 260 THR A CA 1
ATOM 2023 C C . THR A 1 260 ? 3.748 7.845 8.386 1.00 80.75 260 THR A C 1
ATOM 2025 O O . THR A 1 260 ? 3.487 8.143 9.548 1.00 80.75 260 THR A O 1
ATOM 2028 N N . SER A 1 261 ? 4.450 8.650 7.583 1.00 72.62 261 SER A N 1
ATOM 2029 C CA . SER A 1 261 ? 4.861 9.999 7.989 1.00 72.62 261 SER A CA 1
ATOM 2030 C C . SER A 1 261 ? 3.686 10.968 8.112 1.00 72.62 261 SER A C 1
ATOM 2032 O O . SER A 1 261 ? 3.847 12.031 8.698 1.00 72.62 261 SER A O 1
ATOM 2034 N N . GLY A 1 262 ? 2.520 10.644 7.537 1.00 70.56 262 GLY A N 1
ATOM 2035 C CA . GLY A 1 262 ? 1.370 11.549 7.538 1.00 70.56 262 GLY A CA 1
ATOM 2036 C C . GLY A 1 262 ? 1.570 12.807 6.683 1.00 70.56 262 GLY A C 1
ATOM 2037 O O . GLY A 1 262 ? 0.834 13.773 6.842 1.00 70.56 262 GLY A O 1
ATOM 2038 N N . LEU A 1 263 ? 2.544 12.809 5.765 1.00 66.12 263 LEU A N 1
ATOM 2039 C CA . LEU A 1 263 ? 2.856 13.947 4.876 1.00 66.12 263 LEU A CA 1
ATOM 2040 C C . LEU A 1 263 ? 2.311 13.762 3.445 1.00 66.12 263 LEU A C 1
ATOM 2042 O O . LEU A 1 263 ? 2.327 14.665 2.607 1.00 66.12 263 LEU A O 1
ATOM 2046 N N . VAL A 1 264 ? 1.849 12.548 3.172 1.00 62.78 264 VAL A N 1
ATOM 2047 C CA . VAL A 1 264 ? 1.534 11.958 1.874 1.00 62.78 264 VAL A CA 1
ATOM 2048 C C . VAL A 1 264 ? 0.061 12.129 1.550 1.00 62.78 264 VAL A C 1
ATOM 2050 O O . VAL A 1 264 ? -0.741 11.440 2.160 1.00 62.78 264 VAL A O 1
ATOM 2053 N N . TYR A 1 265 ? -0.351 13.007 0.635 1.00 60.06 265 TYR A N 1
ATOM 2054 C CA . TYR A 1 265 ? -1.774 13.093 0.281 1.00 60.06 265 TYR A CA 1
ATOM 2055 C C . TYR A 1 265 ? -2.109 12.182 -0.901 1.00 60.06 265 TYR A C 1
ATOM 2057 O O . TYR A 1 265 ? -1.267 11.944 -1.760 1.00 60.06 265 TYR A O 1
ATOM 2065 N N . PRO A 1 266 ? -3.360 11.700 -0.966 1.00 73.31 266 PRO A N 1
ATOM 2066 C CA . PRO A 1 266 ? -4.496 12.073 -0.110 1.00 73.31 266 PRO A CA 1
ATOM 2067 C C . PRO A 1 266 ? -4.511 11.445 1.294 1.00 73.31 266 PRO A C 1
ATOM 2069 O O . PRO A 1 266 ? -5.268 11.917 2.139 1.00 73.31 266 PRO A O 1
ATOM 2072 N N . ALA A 1 267 ? -3.655 10.456 1.575 1.00 73.75 267 ALA A N 1
ATOM 2073 C CA . ALA A 1 267 ? -3.636 9.699 2.833 1.00 73.75 267 ALA A CA 1
ATOM 2074 C C . ALA A 1 267 ? -3.506 10.566 4.106 1.00 73.75 267 ALA A C 1
ATOM 2076 O O . ALA A 1 267 ? -4.240 10.379 5.072 1.00 73.75 267 ALA A O 1
ATOM 2077 N N . ALA A 1 268 ? -2.633 11.569 4.095 1.00 73.56 268 ALA A N 1
ATOM 2078 C CA . ALA A 1 268 ? -2.410 12.524 5.179 1.00 73.56 268 ALA A CA 1
ATOM 2079 C C . ALA A 1 268 ? -3.671 13.324 5.542 1.00 73.56 268 ALA A C 1
ATOM 2081 O O . ALA A 1 268 ? -3.867 13.703 6.696 1.00 73.56 268 ALA A O 1
ATOM 2082 N N . GLY A 1 269 ? -4.560 13.536 4.569 1.00 80.00 269 GLY A N 1
ATOM 2083 C CA . GLY A 1 269 ? -5.839 14.203 4.779 1.00 80.00 269 GLY A CA 1
ATOM 2084 C C . GLY A 1 269 ? -6.880 13.334 5.490 1.00 80.00 269 GLY A C 1
ATOM 2085 O O . GLY A 1 269 ? -7.875 13.873 5.970 1.00 80.00 269 GLY A O 1
ATOM 2086 N N . PHE A 1 270 ? -6.687 12.012 5.597 1.00 87.62 270 PHE A N 1
ATOM 2087 C CA . PHE A 1 270 ? -7.716 11.106 6.129 1.00 87.62 270 PHE A CA 1
ATOM 2088 C C . PHE A 1 270 ? -8.008 11.360 7.604 1.00 87.62 270 PHE A C 1
ATOM 2090 O O . PHE A 1 270 ? -9.175 11.365 7.988 1.00 87.62 270 PHE A O 1
ATOM 2097 N N . ARG A 1 271 ? -6.981 11.666 8.410 1.00 88.00 271 ARG A N 1
ATOM 2098 C CA . ARG A 1 271 ? -7.155 12.073 9.815 1.00 88.00 271 ARG A CA 1
ATOM 2099 C C . ARG A 1 271 ? -8.106 13.262 9.931 1.00 88.00 271 ARG A C 1
ATOM 2101 O O . ARG A 1 271 ? -9.058 13.229 10.706 1.00 88.00 271 ARG A O 1
ATOM 2108 N N . HIS A 1 272 ? -7.850 14.303 9.142 1.00 84.56 272 HIS A N 1
ATOM 2109 C CA . HIS A 1 272 ? -8.687 15.496 9.129 1.00 84.56 272 HIS A CA 1
ATOM 2110 C C . HIS A 1 272 ? -10.101 15.170 8.630 1.00 84.56 272 HIS A C 1
ATOM 2112 O O . HIS A 1 272 ? -11.076 15.566 9.261 1.00 84.56 272 HIS A O 1
ATOM 2118 N N . ALA A 1 273 ? -10.227 14.381 7.560 1.00 86.00 273 ALA A N 1
ATOM 2119 C CA . ALA A 1 273 ? -11.515 14.000 6.988 1.00 86.00 273 ALA A CA 1
ATOM 2120 C C . ALA A 1 273 ? -12.416 13.251 7.986 1.00 86.00 273 ALA A C 1
ATOM 2122 O O . ALA A 1 273 ? -13.596 13.584 8.110 1.00 86.00 273 ALA A O 1
ATOM 2123 N N . VAL A 1 274 ? -11.877 12.274 8.728 1.00 90.69 274 VAL A N 1
ATOM 2124 C CA . VAL A 1 274 ? -12.683 11.509 9.694 1.00 90.69 274 VAL A CA 1
ATOM 2125 C C . VAL A 1 274 ? -13.081 12.349 10.909 1.00 90.69 274 VAL A C 1
ATOM 2127 O O . VAL A 1 274 ? -14.232 12.273 11.335 1.00 90.69 274 VAL A O 1
ATOM 2130 N N . LYS A 1 275 ? -12.189 13.214 11.417 1.00 87.69 275 LYS A N 1
ATOM 2131 C CA . LYS A 1 275 ? -12.491 14.122 12.538 1.00 87.69 275 LYS A CA 1
ATOM 2132 C C . LYS A 1 275 ? -13.491 15.215 12.149 1.00 87.69 275 LYS A C 1
ATOM 2134 O O . LYS A 1 275 ? -14.387 15.509 12.931 1.00 87.69 275 LYS A O 1
ATOM 2139 N N . MET A 1 276 ? -13.392 15.772 10.940 1.00 85.88 276 MET A N 1
ATOM 2140 C CA . MET A 1 276 ? -14.364 16.749 10.428 1.00 85.88 276 MET A CA 1
ATOM 2141 C C . MET A 1 276 ? -15.758 16.147 10.261 1.00 85.88 276 MET A C 1
ATOM 2143 O O . MET A 1 276 ? -16.755 16.811 10.529 1.00 85.88 276 MET A O 1
ATOM 2147 N N . ARG A 1 277 ? -15.839 14.886 9.822 1.00 88.19 277 ARG A N 1
ATOM 2148 C CA . ARG A 1 277 ? -17.110 14.166 9.692 1.00 88.19 277 ARG A CA 1
ATOM 2149 C C . ARG A 1 277 ? -17.706 13.814 11.054 1.00 88.19 277 ARG A C 1
ATOM 2151 O O . ARG A 1 277 ? -18.899 14.002 11.270 1.00 88.19 277 ARG A O 1
ATOM 2158 N N . ASN A 1 278 ? -16.898 13.226 11.928 1.00 90.94 278 ASN A N 1
ATOM 2159 C CA . ASN A 1 278 ? -17.302 12.805 13.259 1.00 90.94 278 ASN A CA 1
ATOM 2160 C C . ASN A 1 278 ? -16.171 13.138 14.248 1.00 90.94 278 ASN A C 1
ATOM 2162 O O . ASN A 1 278 ? -15.205 12.372 14.339 1.00 90.94 278 ASN A O 1
ATOM 2166 N N . PRO A 1 279 ? -16.297 14.230 15.026 1.00 90.81 279 PRO A N 1
ATOM 2167 C CA . PRO A 1 279 ? -15.291 14.630 16.011 1.00 90.81 279 PRO A CA 1
ATOM 2168 C C . PRO A 1 279 ? -14.996 13.568 17.080 1.00 90.81 279 PRO A C 1
ATOM 2170 O O . PRO A 1 279 ? -13.920 13.588 17.674 1.00 90.81 279 PRO A O 1
ATOM 2173 N N . GLN A 1 280 ? -15.922 12.625 17.303 1.00 92.81 280 GLN A N 1
ATOM 2174 C CA . GLN A 1 280 ? -15.757 11.508 18.239 1.00 92.81 280 GLN A CA 1
ATOM 2175 C C . GLN A 1 280 ? -14.962 10.332 17.656 1.00 92.81 280 GLN A C 1
ATOM 2177 O O . GLN A 1 280 ? -14.659 9.398 18.395 1.00 92.81 280 GLN A O 1
ATOM 2182 N N . THR A 1 281 ? -14.625 10.350 16.359 1.00 94.94 281 THR A N 1
ATOM 2183 C CA . THR A 1 281 ? -13.780 9.312 15.752 1.00 94.94 281 THR A CA 1
ATOM 2184 C C . THR A 1 281 ? -12.466 9.238 16.508 1.00 94.94 281 THR A C 1
ATOM 2186 O O . THR A 1 281 ? -11.765 10.243 16.607 1.00 94.94 281 THR A O 1
ATOM 2189 N N . VAL A 1 282 ? -12.113 8.061 17.009 1.00 96.25 282 VAL A N 1
ATOM 2190 C CA . VAL A 1 282 ? -10.843 7.829 17.698 1.00 96.25 282 VAL A CA 1
ATOM 2191 C C . VAL A 1 282 ? -9.723 7.716 16.670 1.00 96.25 282 VAL A C 1
ATOM 2193 O O . VAL A 1 282 ? -9.876 7.046 15.655 1.00 96.25 282 VAL A O 1
ATOM 2196 N N . VAL A 1 283 ? -8.580 8.343 16.920 1.00 94.19 283 VAL A N 1
ATOM 2197 C CA . VAL A 1 283 ? -7.393 8.256 16.067 1.00 94.19 283 VAL A CA 1
ATOM 2198 C C . VAL A 1 283 ? -6.222 7.735 16.887 1.00 94.19 283 VAL A C 1
ATOM 2200 O O . VAL A 1 283 ? -5.850 8.332 17.895 1.00 94.19 283 VAL A O 1
ATOM 2203 N N . ALA A 1 284 ? -5.621 6.638 16.436 1.00 94.75 284 ALA A N 1
ATOM 2204 C CA . ALA A 1 284 ? -4.449 6.038 17.058 1.00 94.75 284 ALA A CA 1
ATOM 2205 C C . ALA A 1 284 ? -3.258 6.041 16.093 1.00 94.75 284 ALA A C 1
ATOM 2207 O O . ALA A 1 284 ? -3.373 5.548 14.975 1.00 94.75 284 ALA A O 1
ATOM 2208 N N . ASN A 1 285 ? -2.117 6.579 16.513 1.00 92.94 285 ASN A N 1
ATOM 2209 C CA . ASN A 1 285 ? -0.876 6.592 15.741 1.00 92.94 285 ASN A CA 1
ATOM 2210 C C . ASN A 1 285 ? 0.075 5.489 16.229 1.00 92.94 285 ASN A C 1
ATOM 2212 O O . ASN A 1 285 ? 0.349 5.400 17.422 1.00 92.94 285 ASN A O 1
ATOM 2216 N N . PHE A 1 286 ? 0.602 4.683 15.311 1.00 92.69 286 PHE A N 1
ATOM 2217 C CA . PHE A 1 286 ? 1.605 3.645 15.550 1.00 92.69 286 PHE A CA 1
ATOM 2218 C C . PHE A 1 286 ? 2.819 3.940 14.677 1.00 92.69 286 PHE A C 1
ATOM 2220 O O . PHE A 1 286 ? 2.775 3.747 13.459 1.00 92.69 286 PHE A O 1
ATOM 2227 N N . ASN A 1 287 ? 3.902 4.436 15.271 1.00 86.69 287 ASN A N 1
ATOM 2228 C CA . ASN A 1 287 ? 5.080 4.835 14.506 1.00 86.69 287 ASN A CA 1
ATOM 2229 C C . ASN A 1 287 ? 6.355 4.819 15.363 1.00 86.69 287 ASN A C 1
ATOM 2231 O O . ASN A 1 287 ? 6.291 4.826 16.585 1.00 86.69 287 ASN A O 1
ATOM 2235 N N . ILE A 1 288 ? 7.529 4.802 14.728 1.00 80.75 288 ILE A N 1
ATOM 2236 C CA . ILE A 1 288 ? 8.831 4.772 15.421 1.00 80.75 288 ILE A CA 1
ATOM 2237 C C . ILE A 1 288 ? 9.115 6.102 16.130 1.00 80.75 288 ILE A C 1
ATOM 2239 O O . ILE A 1 288 ? 9.783 6.125 17.162 1.00 80.75 288 ILE A O 1
ATOM 2243 N N . VAL A 1 289 ? 8.595 7.200 15.584 1.00 77.00 289 VAL A N 1
ATOM 2244 C CA . VAL A 1 289 ? 8.674 8.544 16.159 1.00 77.00 289 VAL A CA 1
ATOM 2245 C C . VAL A 1 289 ? 7.276 9.155 16.233 1.00 77.00 289 VAL A C 1
ATOM 2247 O O . VAL A 1 289 ? 6.424 8.793 15.415 1.00 77.00 289 VAL A O 1
ATOM 2250 N N . PRO A 1 290 ? 7.026 10.077 17.179 1.00 73.31 290 PRO A N 1
ATOM 2251 C CA . PRO A 1 290 ? 5.785 10.838 17.201 1.00 73.31 290 PRO A CA 1
ATOM 2252 C C . PRO A 1 290 ? 5.541 11.531 15.867 1.00 73.31 290 PRO A C 1
ATOM 2254 O O . PRO A 1 290 ? 6.482 11.981 15.209 1.00 73.31 290 PRO A O 1
ATOM 2257 N N . MET A 1 291 ? 4.277 11.611 15.460 1.00 70.69 291 MET A N 1
ATOM 2258 C CA . MET A 1 291 ? 3.945 12.313 14.225 1.00 70.69 291 MET A CA 1
ATOM 2259 C C . MET A 1 291 ? 4.229 13.809 14.409 1.00 70.69 291 MET A C 1
ATOM 2261 O O . MET A 1 291 ? 3.731 14.422 15.356 1.00 70.69 291 MET A O 1
ATOM 2265 N N . GLU A 1 292 ? 5.052 14.387 13.524 1.00 64.12 292 GLU A N 1
ATOM 2266 C CA . GLU A 1 292 ? 5.413 15.805 13.598 1.00 64.12 292 GLU A CA 1
ATOM 2267 C C . GLU A 1 292 ? 4.148 16.671 13.603 1.00 64.12 292 GLU A C 1
ATOM 2269 O O . GLU A 1 292 ? 3.219 16.493 12.808 1.00 64.12 292 GLU A O 1
ATOM 2274 N N . ARG A 1 293 ? 4.102 17.618 14.539 1.00 58.84 293 ARG A N 1
ATOM 2275 C CA . ARG A 1 293 ? 2.999 18.564 14.690 1.00 58.84 293 ARG A CA 1
ATOM 2276 C C . ARG A 1 293 ? 3.227 19.703 13.707 1.00 58.84 293 ARG A C 1
ATOM 2278 O O . ARG A 1 293 ? 3.865 20.695 14.030 1.00 58.84 293 ARG A O 1
ATOM 2285 N N . VAL A 1 294 ? 2.786 19.501 12.467 1.00 50.22 294 VAL A N 1
ATOM 2286 C CA . VAL A 1 294 ? 3.076 20.422 11.352 1.00 50.22 294 VAL A CA 1
ATOM 2287 C C . VAL A 1 294 ? 2.285 21.742 11.455 1.00 50.22 294 VAL A C 1
ATOM 2289 O O . VAL A 1 294 ? 2.609 22.698 10.760 1.00 50.22 294 VAL A O 1
ATOM 2292 N N . ASP A 1 295 ? 1.285 21.837 12.338 1.00 46.47 295 ASP A N 1
ATOM 2293 C CA . ASP A 1 295 ? 0.502 23.059 12.570 1.00 46.47 295 ASP A CA 1
ATOM 2294 C C . ASP A 1 295 ? -0.186 22.992 13.950 1.00 46.47 295 ASP A C 1
ATOM 2296 O O . ASP A 1 295 ? -0.792 21.9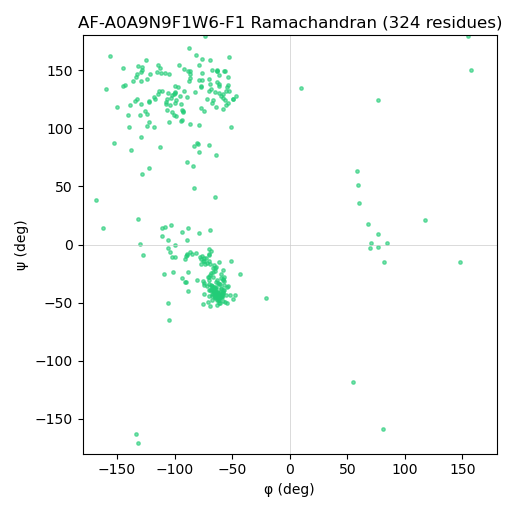65 14.265 1.00 46.47 295 ASP A O 1
ATOM 2300 N N . GLU A 1 296 ? -0.133 24.061 14.754 1.00 43.94 296 GLU A N 1
ATOM 2301 C CA . GLU A 1 296 ? -0.854 24.189 16.040 1.00 43.94 296 GLU A CA 1
ATOM 2302 C C . GLU A 1 296 ? -2.378 24.013 15.870 1.00 43.94 296 GLU A C 1
ATOM 2304 O O . GLU A 1 296 ? -3.061 23.492 16.750 1.00 43.94 296 GLU A O 1
ATOM 2309 N N . SER A 1 297 ? -2.929 24.339 14.695 1.00 43.53 297 SER A N 1
ATOM 2310 C CA . SER A 1 297 ? -4.343 24.092 14.372 1.00 43.53 297 SER A CA 1
ATOM 2311 C C . SER A 1 297 ? -4.660 22.625 14.025 1.00 43.53 297 SER A C 1
ATOM 2313 O O . SER A 1 297 ? -5.819 22.207 14.086 1.00 43.53 297 SER A O 1
ATOM 2315 N N . LEU A 1 298 ? -3.635 21.820 13.715 1.00 48.34 298 LEU A N 1
ATOM 2316 C CA . LEU A 1 298 ? -3.703 20.374 13.456 1.00 48.34 298 LEU A CA 1
ATOM 2317 C C . LEU A 1 298 ? -3.142 19.534 14.619 1.00 48.34 298 LEU A C 1
ATOM 2319 O O . LEU A 1 298 ? -3.080 18.307 14.502 1.00 48.34 298 LEU A O 1
ATOM 2323 N N . GLU A 1 299 ? -2.748 20.166 15.733 1.00 48.00 299 GLU A N 1
ATOM 2324 C CA . GLU A 1 299 ? -2.313 19.491 16.967 1.00 48.00 299 GLU A CA 1
ATOM 2325 C C . GLU A 1 299 ? -3.425 18.665 17.619 1.00 48.00 299 GLU A C 1
ATOM 2327 O O . GLU A 1 299 ? -3.159 17.756 18.405 1.00 48.00 299 GLU A O 1
ATOM 2332 N N . THR A 1 300 ? -4.680 18.951 17.278 1.00 56.88 300 THR A N 1
ATOM 2333 C CA . THR A 1 300 ? -5.838 18.245 17.815 1.00 56.88 300 THR A CA 1
ATOM 2334 C C . THR A 1 300 ? -6.214 17.063 16.921 1.00 56.88 300 THR A C 1
ATOM 2336 O O . THR A 1 300 ? -6.324 17.175 15.701 1.00 56.88 300 THR A O 1
ATOM 2339 N N . GLY A 1 301 ? -6.428 15.898 17.533 1.00 75.81 301 GLY A N 1
ATOM 2340 C CA . GLY A 1 301 ? -7.065 14.768 16.857 1.00 75.81 301 GLY A CA 1
ATOM 2341 C C . GLY A 1 301 ? -6.228 13.504 16.687 1.00 75.81 301 GLY A C 1
ATOM 2342 O O . GLY A 1 301 ? -6.569 12.705 15.821 1.00 75.81 301 GLY A O 1
ATOM 2343 N N . ILE A 1 302 ? -5.180 13.307 17.492 1.00 87.50 302 ILE A N 1
ATOM 2344 C CA . ILE A 1 302 ? -4.659 11.971 17.826 1.00 87.50 302 ILE A CA 1
ATOM 2345 C C . ILE A 1 302 ? -5.057 11.695 19.276 1.00 87.50 302 ILE A C 1
ATOM 2347 O O . ILE A 1 302 ? -4.702 12.464 20.164 1.00 87.50 302 ILE A O 1
ATOM 2351 N N . ASP A 1 303 ? -5.804 10.622 19.505 1.00 91.38 303 ASP A N 1
ATOM 2352 C CA . ASP A 1 303 ? -6.293 10.231 20.830 1.00 91.38 303 ASP A CA 1
ATOM 2353 C C . ASP A 1 303 ? -5.345 9.229 21.509 1.00 91.38 303 ASP A C 1
ATOM 2355 O O . ASP A 1 303 ? -5.236 9.206 22.733 1.00 91.38 303 ASP A O 1
ATOM 2359 N N . PHE A 1 304 ? -4.631 8.422 20.715 1.00 93.38 304 PHE A N 1
ATOM 2360 C CA . PHE A 1 304 ? -3.639 7.459 21.195 1.00 93.38 304 PHE A CA 1
ATOM 2361 C C . PHE A 1 304 ? -2.375 7.495 20.343 1.00 93.38 304 PHE A C 1
ATOM 2363 O O . PHE A 1 304 ? -2.435 7.558 19.119 1.00 93.38 304 PHE A O 1
ATOM 2370 N N . GLU A 1 305 ? -1.220 7.386 20.982 1.00 91.56 305 GLU A N 1
ATOM 2371 C CA . GLU A 1 305 ? 0.072 7.301 20.313 1.00 91.56 305 GLU A CA 1
ATOM 2372 C C . GLU A 1 305 ? 0.916 6.158 20.895 1.00 91.56 305 GLU A C 1
ATOM 2374 O O . GLU A 1 305 ? 1.129 6.057 22.106 1.00 91.56 305 GLU A O 1
ATOM 2379 N N . PHE A 1 306 ? 1.364 5.267 20.017 1.00 92.44 306 PHE A N 1
ATOM 2380 C CA . PHE A 1 306 ? 2.167 4.092 20.324 1.00 92.44 306 PHE A CA 1
ATOM 2381 C C . PHE A 1 306 ? 3.509 4.232 19.615 1.00 92.44 306 PHE A C 1
ATOM 2383 O O . PHE A 1 306 ? 3.619 4.005 18.405 1.00 92.44 306 PHE A O 1
ATOM 2390 N N . ILE A 1 307 ? 4.526 4.631 20.378 1.00 89.62 307 ILE A N 1
ATOM 2391 C CA . ILE A 1 307 ? 5.854 4.917 19.844 1.00 89.62 307 ILE A CA 1
ATOM 2392 C C . ILE A 1 307 ? 6.728 3.684 19.924 1.00 89.62 307 ILE A C 1
ATOM 2394 O O . ILE A 1 307 ? 7.092 3.228 21.005 1.00 89.62 307 ILE A O 1
ATOM 2398 N N . GLY A 1 308 ? 7.095 3.173 18.759 1.00 88.62 308 GLY A N 1
ATOM 2399 C CA . GLY A 1 308 ? 7.975 2.036 18.613 1.00 88.62 308 GLY A CA 1
ATOM 2400 C C . GLY A 1 308 ? 7.756 1.302 17.294 1.00 88.62 308 GLY A C 1
ATOM 2401 O O . GLY A 1 308 ? 6.906 1.673 16.480 1.00 88.62 308 GLY A O 1
ATOM 2402 N N . PRO A 1 309 ? 8.532 0.239 17.065 1.00 88.62 309 PRO A N 1
ATOM 2403 C CA . PRO A 1 309 ? 8.389 -0.606 15.891 1.00 88.62 309 PRO A CA 1
ATOM 2404 C C . PRO A 1 309 ? 6.978 -1.196 15.803 1.00 88.62 309 PRO A C 1
ATOM 2406 O O . PRO A 1 309 ? 6.502 -1.815 16.755 1.00 88.62 309 PRO A O 1
ATOM 2409 N N . CYS A 1 310 ? 6.332 -1.073 14.640 1.00 90.88 310 CYS A N 1
ATOM 2410 C CA . CYS A 1 310 ? 4.960 -1.556 14.433 1.00 90.88 310 CYS A CA 1
ATOM 2411 C C . CYS A 1 310 ? 4.817 -3.065 14.705 1.00 90.88 310 CYS A C 1
ATOM 2413 O O . CYS A 1 310 ? 3.775 -3.511 15.173 1.00 90.88 310 CYS A O 1
ATOM 2415 N N . GLY A 1 311 ? 5.876 -3.852 14.470 1.00 91.50 311 GLY A N 1
ATOM 2416 C CA . GLY A 1 311 ? 5.902 -5.291 14.759 1.00 91.50 311 GLY A CA 1
ATOM 2417 C C . GLY A 1 311 ? 5.933 -5.659 16.249 1.00 91.50 311 GLY A C 1
ATOM 2418 O O . GLY A 1 311 ? 5.793 -6.836 16.572 1.00 91.50 311 GLY A O 1
ATOM 2419 N N . GLN A 1 312 ? 6.119 -4.680 17.138 1.00 92.19 312 GLN A N 1
ATOM 2420 C CA . GLN A 1 312 ? 5.976 -4.825 18.591 1.00 92.19 312 GLN A CA 1
ATOM 2421 C C . GLN A 1 312 ? 4.682 -4.162 19.069 1.00 92.19 312 GLN A C 1
ATOM 2423 O O . GLN A 1 312 ? 3.878 -4.792 19.747 1.00 92.19 312 GLN A O 1
ATOM 2428 N N . THR A 1 313 ? 4.444 -2.911 18.668 1.00 94.25 313 THR A N 1
ATOM 2429 C CA . THR A 1 313 ? 3.336 -2.113 19.206 1.00 94.25 313 THR A CA 1
ATOM 2430 C C . THR A 1 313 ? 1.957 -2.570 18.723 1.00 94.25 313 THR A C 1
ATOM 2432 O O . THR A 1 313 ? 1.011 -2.528 19.508 1.00 94.25 313 THR A O 1
ATOM 2435 N N . LEU A 1 314 ? 1.810 -3.036 17.472 1.00 95.25 314 LEU A N 1
ATOM 2436 C CA . LEU A 1 314 ? 0.513 -3.506 16.960 1.00 95.25 314 LEU A CA 1
ATOM 2437 C C . LEU A 1 314 ? 0.048 -4.819 17.604 1.00 95.25 314 LEU A C 1
ATOM 2439 O O . LEU A 1 314 ? -1.076 -4.819 18.109 1.00 95.25 314 LEU A O 1
ATOM 2443 N N . PRO A 1 315 ? 0.845 -5.915 17.623 1.00 95.75 315 PRO A N 1
ATOM 2444 C CA . PRO A 1 315 ? 0.437 -7.147 18.302 1.00 95.75 315 PRO A CA 1
ATOM 2445 C C . PRO A 1 315 ? -0.011 -6.914 19.750 1.00 95.75 315 PRO A C 1
ATOM 2447 O O . PRO A 1 315 ? -1.056 -7.414 20.174 1.00 95.75 315 PRO A O 1
ATOM 2450 N N . GLU A 1 316 ? 0.741 -6.086 20.483 1.00 94.56 316 GLU A N 1
ATOM 2451 C CA . GLU A 1 316 ? 0.457 -5.776 21.878 1.00 94.56 316 GLU A CA 1
ATOM 2452 C C . GLU A 1 316 ? -0.835 -4.964 22.041 1.00 94.56 316 GLU A C 1
ATOM 2454 O O . GLU A 1 316 ? -1.661 -5.295 22.897 1.00 94.56 316 GLU A O 1
ATOM 2459 N N . ALA A 1 317 ? -1.023 -3.904 21.250 1.00 95.62 317 ALA A N 1
ATOM 2460 C CA . ALA A 1 317 ? -2.189 -3.031 21.362 1.00 95.62 317 ALA A CA 1
ATOM 2461 C C . ALA A 1 317 ? -3.487 -3.718 20.908 1.00 95.62 317 ALA A C 1
ATOM 2463 O O . ALA A 1 317 ? -4.547 -3.465 21.486 1.00 95.62 317 ALA A O 1
ATOM 2464 N N . LEU A 1 318 ? -3.401 -4.596 19.903 1.00 96.00 318 LEU A N 1
ATOM 2465 C CA . LEU A 1 318 ? -4.534 -5.341 19.342 1.00 96.00 318 LEU A CA 1
ATOM 2466 C C . LEU A 1 318 ? -4.861 -6.632 20.104 1.00 96.00 318 LEU A C 1
ATOM 2468 O O . LEU A 1 318 ? -5.914 -7.225 19.859 1.00 96.00 318 LEU A O 1
ATOM 2472 N N . ASP A 1 319 ? -4.013 -7.031 21.056 1.00 95.06 319 ASP A N 1
ATOM 2473 C CA . ASP A 1 319 ? -4.193 -8.245 21.859 1.00 95.06 319 ASP A CA 1
ATOM 2474 C C . ASP A 1 319 ? -4.260 -9.507 20.985 1.00 95.06 319 ASP A C 1
ATOM 2476 O O . ASP A 1 319 ? -5.229 -10.270 21.038 1.00 95.06 319 ASP A O 1
ATOM 2480 N N . VAL A 1 320 ? -3.253 -9.642 20.114 1.00 96.06 320 VAL A N 1
ATOM 2481 C CA . VAL A 1 320 ? -3.097 -10.748 19.146 1.00 96.06 320 VAL A CA 1
ATOM 2482 C C . VAL A 1 320 ? -1.683 -11.351 19.162 1.00 96.06 320 VAL A C 1
ATOM 2484 O O . VAL A 1 320 ? -1.205 -11.916 18.180 1.00 96.06 320 VAL A O 1
ATOM 2487 N N . GLU A 1 321 ? -0.959 -11.168 20.267 1.00 94.25 321 GLU A N 1
ATOM 2488 C CA . GLU A 1 321 ? 0.433 -11.607 20.419 1.00 94.25 321 GLU A CA 1
ATOM 2489 C C . GLU A 1 321 ? 0.577 -13.130 20.250 1.00 94.25 321 GLU A C 1
ATOM 2491 O O . GLU A 1 321 ? 1.529 -13.601 19.630 1.00 94.25 321 GLU A O 1
ATOM 2496 N N . GLU A 1 322 ? -0.380 -13.912 20.752 1.00 92.00 322 GLU A N 1
ATOM 2497 C CA . GLU A 1 322 ? -0.355 -15.370 20.616 1.00 92.00 322 GLU A CA 1
ATOM 2498 C C . GLU A 1 322 ? -0.552 -15.815 19.165 1.00 92.00 322 GLU A C 1
ATOM 2500 O O . GLU A 1 322 ? 0.150 -16.707 18.698 1.00 92.00 322 GLU A O 1
ATOM 2505 N N . GLU A 1 323 ? -1.479 -15.192 18.440 1.00 93.25 323 GLU A N 1
ATOM 2506 C CA . GLU A 1 323 ? -1.783 -15.493 17.044 1.00 93.25 323 GLU A CA 1
ATOM 2507 C C . GLU A 1 323 ? -0.632 -15.109 16.112 1.00 93.25 323 GLU A C 1
ATOM 2509 O O . GLU A 1 323 ? -0.365 -15.821 15.150 1.00 93.25 323 GLU A O 1
ATOM 2514 N N . VAL A 1 324 ? 0.080 -14.017 16.407 1.00 91.19 324 VAL A N 1
ATOM 2515 C CA . VAL A 1 324 ? 1.252 -13.575 15.630 1.00 91.19 324 VAL A CA 1
ATOM 2516 C C . VAL A 1 324 ? 2.458 -14.508 15.804 1.00 91.19 324 VAL A C 1
ATOM 2518 O O . VAL A 1 324 ? 3.298 -14.586 14.902 1.00 91.19 324 VAL A O 1
ATOM 2521 N N . ASN A 1 325 ? 2.555 -15.189 16.951 1.00 87.00 325 ASN A N 1
ATOM 2522 C CA . ASN A 1 325 ? 3.660 -16.086 17.302 1.00 87.00 325 ASN A CA 1
ATOM 2523 C C . ASN A 1 325 ? 3.452 -17.549 16.863 1.00 87.00 325 ASN A C 1
ATOM 2525 O O . ASN A 1 325 ? 4.390 -18.340 16.981 1.00 87.00 325 ASN A O 1
ATOM 2529 N N . ARG A 1 326 ? 2.255 -17.911 16.388 1.00 79.06 326 ARG A N 1
ATOM 2530 C CA . ARG A 1 326 ? 1.960 -19.222 15.785 1.00 79.06 326 ARG A CA 1
ATOM 2531 C C . ARG A 1 326 ? 2.381 -19.261 14.316 1.00 79.06 326 ARG A C 1
ATOM 2533 O O . ARG A 1 326 ? 2.776 -20.363 13.882 1.00 79.06 326 ARG A O 1
#

Organism: NCBI:txid144539

Radius of gyration: 20.4 Å; Cα contacts (8 Å, |Δi|>4): 570; chains: 1; bounding box: 55×43×57 Å

Solvent-accessible surface area (backbone atoms only — not comparable to full-atom values): 18674 Å² total; per-residue (Å²): 131,82,61,55,65,45,67,53,68,60,50,44,53,51,60,73,67,33,50,23,38,35,34,44,36,18,22,41,50,72,47,77,77,85,88,58,103,60,97,63,81,72,71,47,71,59,59,66,64,30,84,51,9,52,59,72,92,57,100,76,66,96,63,54,32,27,35,73,76,95,80,83,78,90,85,67,94,84,80,76,93,49,70,49,60,80,92,40,46,53,74,66,48,40,24,66,66,33,38,73,74,40,48,43,58,37,48,44,56,52,48,34,51,45,61,61,47,73,79,59,74,62,49,50,27,42,40,21,55,32,48,47,49,52,53,39,52,55,51,42,78,69,55,63,95,89,58,86,57,51,46,67,39,40,40,27,43,40,25,79,61,56,60,68,79,37,85,54,62,39,55,63,33,33,30,69,45,25,34,26,24,75,72,84,58,53,72,45,79,54,85,58,83,56,79,34,80,75,54,56,67,50,68,79,45,87,67,87,69,91,53,58,78,87,57,43,56,57,30,92,87,77,64,29,55,44,41,69,31,49,62,31,44,82,33,52,55,53,67,70,57,51,52,53,52,49,56,52,51,74,56,41,32,26,41,37,40,30,17,58,8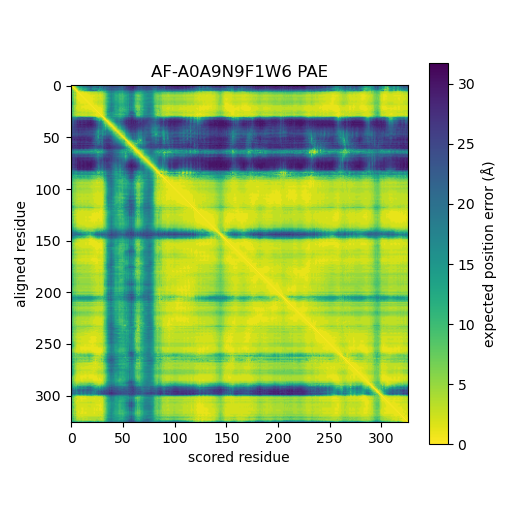4,62,64,25,17,68,66,37,48,47,66,57,54,35,36,73,74,36,74,80,37,42,24,36,40,32,22,73,58,80,76,77,73,89,38,84,91,62,61,70,76,69,77,36,49,34,31,28,59,34,54,57,51,44,18,62,59,70,72,32,53,70,69,52,73,107

Secondary structure (DSSP, 8-state):
---EE--HHHHHHHHHH-SEEEEEE-HHHHPPP--SS--PPPPGGGTTSS--B-----SSS---B-B--S--SS--TT--S--EETTEEHHHHSSHHHHHH-HHHHHHHHHHHHHHHHT----HHHHHHHHHHHHHHHHHHHS-TTSPPPEEEEEE---S-TTTT-SSEEETTEEEEEEEETTT--EEE---SSSSGGGTTGGG-SSPP---GGGS-B-TTT-PBEEEEEPPTTPBPPHHHHHHHHHHHTT-SEEEEES--S-STTGGGHHHHHHHH-TT-EEEEEESSPPP---GGGSS---EEEES-HHHHHHHHHT-HHHHH-

InterPro domains:
  IPR003000 Sirtuin family [PF02146] (81-266)
  IPR026590 Sirtuin family, catalytic core domain [PS50305] (1-326)
  IPR026591 Sirtuin, catalytic core small domain superfamily [G3DSA:3.30.1600.10] (80-236)
  IPR029035 DHS-like NAD/FAD-binding domain superfamily [SSF52467] (80-316)
  IPR050134 NAD-dependent sirtuin protein deacylases [PTHR11085] (80-320)